Protein AF-A0A5E4R366-F1 (afdb_monomer_lite)

pLDDT: mean 72.58, std 25.16, range [30.19, 98.0]

Foldseek 3Di:
DDPPQAEAAAQLLLQCLVCLVFFDLVVNLVQCPVLDDLVSLVVLLVVQCVLVVHDRDQDDDPCRSSVSSVSSSVSSVVDDPSSHHHYDYPDCVSHDDDDPVGGPVVVVVVVVVVVVVVVVVVVVVVVVVVVVVVVVVVVVVVVVVVVVVVDPDDDDDDDDDDDPDDPDDPPDDDDDDDDDDDDDDDDPDDDDDDDDDDDDDDDDDDDDDDDDDDDDDDDDDDDDDDDDDDDD

Organism: NCBI:txid189913

Radius of gyration: 39.36 Å; chains: 1; bounding box: 59×86×133 Å

Secondary structure (DSSP, 8-state):
------EEE-HHHHHHHTTTTTS-HHHHHHHHHHHS-HHHHHHHHHHHHHHTTPPP----STTHHHHHHHHHHHHHHHS-GGGS-EEE-S-GGGSPP--GGGS-HHHHHHHHHHHHHHHHHHHHHHHHHHHHHHHHHHHHHHHHHHHHHS-S-------------------------------------------------------------------PPP----------

Sequence (232 aa):
MSTENNIIINEVLCYISNRIDVIDEQAITQICTTSFSEKEIENAKTLIYENLGTRITTRKGDSRSVKNVQDIIKMLKETDPDRLPIFVARDLHKIPPVTFDHLDVTKILKELTSLRTEVTQMKLNMIAKSEITEIQNDMVTIKMKLCNKQNPLCTTKQTDDLQVQHFDYDGSQRNVQSKVPSSHSINLQTTELNKCTKEPVVSRKRGLVDTKIKASTHTPYRDALNCYSTKY

Structure (mmCIF, N/CA/C/O backbone):
data_AF-A0A5E4R366-F1
#
_entry.id   AF-A0A5E4R366-F1
#
loop_
_atom_site.group_PDB
_atom_site.id
_atom_site.type_symbol
_atom_site.label_atom_id
_atom_site.label_alt_id
_atom_site.label_comp_id
_atom_site.label_asym_id
_atom_site.label_entity_id
_atom_site.label_seq_id
_atom_site.pdbx_PDB_ins_code
_atom_site.Cartn_x
_atom_site.Cartn_y
_atom_site.Cartn_z
_atom_site.occupancy
_atom_site.B_iso_or_equiv
_atom_site.auth_seq_id
_atom_site.auth_comp_id
_atom_site.auth_asym_id
_atom_site.auth_atom_id
_atom_site.pdbx_PDB_model_num
ATOM 1 N N . MET A 1 1 ? -0.182 -28.332 1.748 1.00 37.88 1 MET A N 1
ATOM 2 C CA . MET A 1 1 ? -1.053 -27.761 2.794 1.00 37.88 1 MET A CA 1
ATOM 3 C C . MET A 1 1 ? -1.612 -26.491 2.199 1.00 37.88 1 MET A C 1
ATOM 5 O O . MET A 1 1 ? -0.890 -25.510 2.130 1.00 37.88 1 MET A O 1
ATOM 9 N N . SER A 1 2 ? -2.795 -26.573 1.599 1.00 42.03 2 SER A N 1
ATOM 10 C CA . SER A 1 2 ? -3.428 -25.440 0.926 1.00 42.03 2 SER A CA 1
ATOM 11 C C . SER A 1 2 ? -3.755 -24.391 1.983 1.00 42.03 2 SER A C 1
ATOM 13 O O . SER A 1 2 ? -4.499 -24.688 2.915 1.00 42.03 2 SER A O 1
ATOM 15 N N . THR A 1 3 ? -3.148 -23.213 1.892 1.00 50.03 3 THR A N 1
ATOM 16 C CA . THR A 1 3 ? -3.511 -22.068 2.720 1.00 50.03 3 THR A CA 1
ATOM 17 C C . THR A 1 3 ? -4.929 -21.667 2.334 1.00 50.03 3 THR A C 1
ATOM 19 O O . THR A 1 3 ? -5.175 -21.126 1.257 1.00 50.03 3 THR A O 1
ATOM 22 N N . GLU A 1 4 ? -5.906 -22.001 3.174 1.00 58.31 4 GLU A N 1
ATOM 23 C CA . GLU A 1 4 ? -7.198 -21.330 3.107 1.00 58.31 4 GLU A CA 1
ATOM 24 C C . GLU A 1 4 ? -6.939 -19.870 3.478 1.00 58.31 4 GLU A C 1
ATOM 26 O O . GLU A 1 4 ? -6.807 -19.516 4.649 1.00 58.31 4 GLU A O 1
ATOM 31 N N . ASN A 1 5 ? -6.757 -19.033 2.457 1.00 64.69 5 ASN A N 1
ATOM 32 C CA . ASN A 1 5 ? -6.554 -17.607 2.638 1.00 64.69 5 ASN A CA 1
ATOM 33 C C . ASN A 1 5 ? -7.840 -17.030 3.232 1.00 64.69 5 ASN A C 1
ATOM 35 O O . ASN A 1 5 ? -8.830 -16.830 2.527 1.00 64.69 5 ASN A O 1
ATOM 39 N N . ASN A 1 6 ? -7.833 -16.809 4.545 1.00 87.38 6 ASN A N 1
ATOM 40 C CA . ASN A 1 6 ? -8.961 -16.235 5.259 1.00 87.38 6 ASN A CA 1
ATOM 41 C C . ASN A 1 6 ? -9.286 -14.857 4.655 1.00 87.38 6 ASN A C 1
ATOM 43 O O . ASN A 1 6 ? -8.397 -14.011 4.522 1.00 87.38 6 ASN A O 1
ATOM 47 N N . ILE A 1 7 ? -10.539 -14.641 4.252 1.00 93.19 7 ILE A N 1
ATOM 48 C CA . ILE A 1 7 ? -10.987 -13.363 3.689 1.00 93.19 7 ILE A CA 1
ATOM 49 C C . ILE A 1 7 ? -11.529 -12.508 4.828 1.00 93.19 7 ILE A C 1
ATOM 51 O O . ILE A 1 7 ? -12.491 -12.881 5.498 1.00 93.19 7 ILE A O 1
ATOM 55 N N . ILE A 1 8 ? -10.941 -11.330 5.018 1.00 95.12 8 ILE A N 1
ATOM 56 C CA . ILE A 1 8 ? -11.328 -10.388 6.066 1.00 95.12 8 ILE A CA 1
ATOM 57 C C . ILE A 1 8 ? -11.885 -9.124 5.425 1.00 95.12 8 ILE A C 1
ATOM 59 O O . ILE A 1 8 ? -11.203 -8.423 4.680 1.00 95.12 8 ILE A O 1
ATOM 63 N N . ILE A 1 9 ? -13.133 -8.803 5.760 1.00 96.56 9 ILE A N 1
ATOM 64 C CA . ILE A 1 9 ? -13.785 -7.574 5.310 1.00 96.56 9 ILE A CA 1
ATOM 65 C C . ILE A 1 9 ? -13.389 -6.433 6.249 1.00 96.56 9 ILE A C 1
ATOM 67 O O . ILE A 1 9 ? -13.867 -6.362 7.383 1.00 96.56 9 ILE A O 1
ATOM 71 N N . ASN A 1 10 ? -12.516 -5.544 5.783 1.00 97.44 10 ASN A N 1
ATOM 72 C CA . ASN A 1 10 ? -12.119 -4.342 6.506 1.00 97.44 10 ASN A CA 1
ATOM 73 C C . ASN A 1 10 ? -11.547 -3.293 5.542 1.00 97.44 10 ASN A C 1
ATOM 75 O O . ASN A 1 10 ? -10.519 -3.515 4.905 1.00 97.44 10 ASN A O 1
ATOM 79 N N . GLU A 1 11 ? -12.192 -2.132 5.462 1.00 97.25 11 GLU A N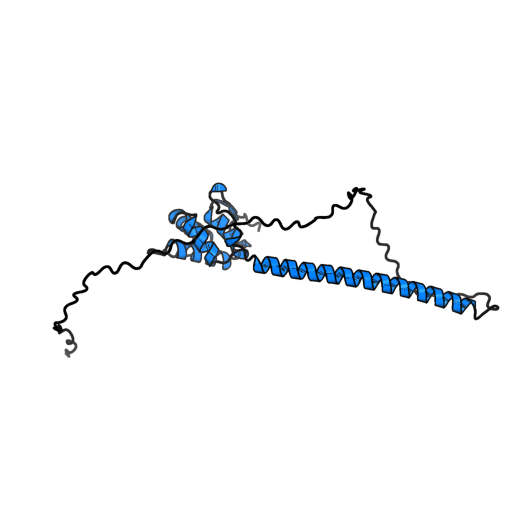 1
ATOM 80 C CA . GLU A 1 11 ? -11.833 -1.063 4.528 1.00 97.25 11 GLU A CA 1
ATOM 81 C C . GLU A 1 11 ? -10.446 -0.462 4.814 1.00 97.25 11 GLU A C 1
ATOM 83 O O . GLU A 1 11 ? -9.692 -0.195 3.880 1.00 97.25 11 GLU A O 1
ATOM 88 N N . VAL A 1 12 ? -10.075 -0.305 6.090 1.00 97.81 12 VAL A N 1
ATOM 89 C CA . VAL A 1 12 ? -8.775 0.256 6.497 1.00 97.81 12 VAL A CA 1
ATOM 90 C C . VAL A 1 12 ? -7.638 -0.696 6.122 1.00 97.81 12 VAL A C 1
ATOM 92 O O . VAL A 1 12 ? -6.674 -0.281 5.482 1.00 97.81 12 VAL A O 1
ATOM 95 N N . LEU A 1 13 ? -7.752 -1.981 6.477 1.00 97.44 13 LEU A N 1
ATOM 96 C CA . LEU A 1 13 ? -6.738 -2.992 6.155 1.00 97.44 13 LEU A CA 1
ATOM 97 C C . LEU A 1 13 ? -6.638 -3.221 4.645 1.00 97.44 13 LEU A C 1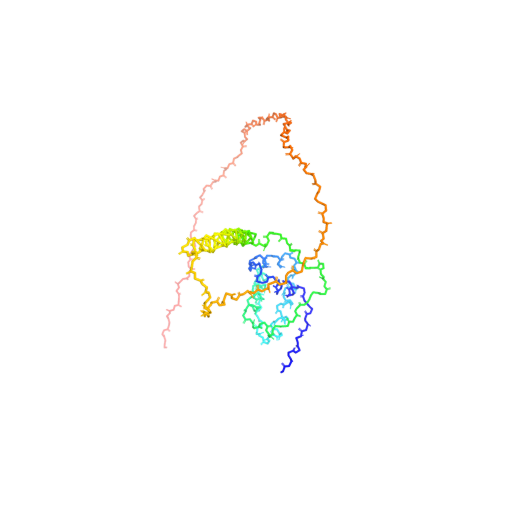
ATOM 99 O O . LEU A 1 13 ? -5.532 -3.321 4.117 1.00 97.44 13 LEU A O 1
ATOM 103 N N . CYS A 1 14 ? -7.775 -3.233 3.942 1.00 97.00 14 CYS A N 1
ATOM 104 C CA . CYS A 1 14 ? -7.824 -3.296 2.483 1.00 97.00 14 CYS A CA 1
ATOM 105 C C . CYS A 1 14 ? -7.087 -2.106 1.851 1.00 97.00 14 CYS A C 1
ATOM 107 O O . CYS A 1 14 ? -6.276 -2.288 0.947 1.00 97.00 14 CYS A O 1
ATOM 109 N N . TYR A 1 15 ? -7.316 -0.884 2.339 1.00 96.44 15 TYR A N 1
ATOM 110 C CA . TYR A 1 15 ? -6.623 0.289 1.815 1.00 96.44 15 TYR A CA 1
ATOM 111 C C . TYR A 1 15 ? -5.111 0.227 2.065 1.00 96.44 15 TYR A C 1
ATOM 113 O O . TYR A 1 15 ? -4.333 0.381 1.125 1.00 96.44 15 TYR A O 1
ATOM 121 N N . ILE A 1 16 ? -4.690 -0.019 3.313 1.00 96.75 16 ILE A N 1
ATOM 122 C CA . ILE A 1 16 ? -3.270 0.003 3.690 1.00 96.75 16 ILE A CA 1
ATOM 123 C C . ILE A 1 16 ? -2.501 -1.093 2.947 1.00 96.75 16 ILE A C 1
ATOM 125 O O . ILE A 1 16 ? -1.493 -0.786 2.317 1.00 96.75 16 ILE A O 1
ATOM 129 N N . SER A 1 17 ? -2.985 -2.340 2.960 1.00 95.50 17 SER A N 1
ATOM 130 C CA . SER A 1 17 ? -2.310 -3.464 2.286 1.00 95.50 17 SER A CA 1
ATOM 131 C C . SER A 1 17 ? -2.112 -3.224 0.786 1.00 95.50 17 SER A C 1
ATOM 133 O O . SER A 1 17 ? -1.050 -3.520 0.255 1.00 95.50 17 SER A O 1
ATOM 135 N N . ASN A 1 18 ? -3.075 -2.588 0.114 1.00 93.75 18 ASN A N 1
ATOM 136 C CA . ASN A 1 18 ? -2.985 -2.268 -1.314 1.00 93.75 18 ASN A CA 1
ATOM 137 C C . ASN A 1 18 ? -2.110 -1.045 -1.644 1.00 93.75 18 ASN A C 1
ATOM 139 O O . ASN A 1 18 ? -1.930 -0.719 -2.823 1.00 93.75 18 ASN A O 1
ATOM 143 N N . ARG A 1 19 ? -1.651 -0.289 -0.641 1.00 91.69 19 ARG A N 1
ATOM 144 C CA . ARG A 1 19 ? -0.898 0.965 -0.839 1.00 91.69 19 ARG A CA 1
ATOM 145 C C . ARG A 1 19 ? 0.484 0.964 -0.206 1.00 91.69 19 ARG A C 1
ATOM 147 O O . ARG A 1 19 ? 1.285 1.820 -0.569 1.00 91.69 19 ARG A O 1
ATOM 154 N N . ILE A 1 20 ? 0.773 0.010 0.675 1.00 93.88 20 ILE A N 1
ATOM 155 C CA . ILE A 1 20 ? 1.986 -0.032 1.499 1.00 93.88 20 ILE A CA 1
ATOM 156 C C . ILE A 1 20 ? 3.301 -0.043 0.705 1.00 93.88 20 ILE A C 1
ATOM 158 O O . ILE A 1 20 ? 4.297 0.488 1.192 1.00 93.88 20 ILE A O 1
ATOM 162 N N . ASP A 1 21 ? 3.283 -0.579 -0.520 1.00 90.50 21 ASP A N 1
ATOM 163 C CA . ASP A 1 21 ? 4.454 -0.659 -1.408 1.00 90.50 21 ASP A CA 1
ATOM 164 C C . ASP A 1 21 ? 4.535 0.485 -2.432 1.00 90.50 21 ASP A C 1
ATOM 166 O O . ASP A 1 21 ? 5.545 0.649 -3.118 1.00 90.50 21 ASP A O 1
ATOM 170 N N . VAL A 1 22 ? 3.463 1.271 -2.567 1.00 87.25 22 VAL A N 1
ATOM 171 C CA . VAL A 1 22 ? 3.315 2.292 -3.619 1.00 87.25 22 VAL A CA 1
ATOM 172 C C . VAL A 1 22 ? 3.455 3.708 -3.060 1.00 87.25 22 VAL A C 1
ATOM 174 O O . VAL A 1 22 ? 3.919 4.602 -3.766 1.00 87.25 22 VAL A O 1
ATOM 177 N N . ILE A 1 23 ? 3.049 3.912 -1.806 1.00 87.19 23 ILE A N 1
ATOM 178 C CA . ILE A 1 23 ? 2.953 5.216 -1.141 1.00 87.19 23 ILE A CA 1
ATOM 179 C C . ILE A 1 23 ? 3.801 5.196 0.138 1.00 87.19 23 ILE A C 1
ATOM 181 O O . ILE A 1 23 ? 3.952 4.154 0.778 1.00 87.19 23 ILE A O 1
ATOM 185 N N . ASP A 1 24 ? 4.358 6.342 0.532 1.00 91.00 24 ASP A N 1
ATOM 186 C CA . ASP A 1 24 ? 5.118 6.458 1.773 1.00 91.00 24 ASP A CA 1
ATOM 187 C C . ASP A 1 24 ? 4.236 6.290 3.027 1.00 91.00 24 ASP A C 1
ATOM 189 O O . ASP A 1 24 ? 3.042 6.602 3.050 1.00 91.00 24 ASP A O 1
ATOM 193 N N . GLU A 1 25 ? 4.837 5.798 4.115 1.00 93.44 25 GLU A N 1
ATOM 194 C CA . GLU A 1 25 ? 4.103 5.509 5.355 1.00 93.44 25 GLU A CA 1
ATOM 195 C C . GLU A 1 25 ? 3.444 6.754 5.960 1.00 93.44 25 GLU A C 1
ATOM 197 O O . GLU A 1 25 ? 2.393 6.650 6.601 1.00 93.44 25 GLU A O 1
ATOM 202 N N . GLN A 1 26 ? 4.046 7.931 5.766 1.00 92.69 26 GLN A N 1
ATOM 203 C CA . GLN A 1 26 ? 3.529 9.183 6.300 1.00 92.69 26 GLN A CA 1
ATOM 204 C C . GLN A 1 26 ? 2.253 9.595 5.559 1.00 92.69 26 GLN A C 1
ATOM 206 O O . GLN A 1 26 ? 1.261 9.921 6.214 1.00 92.69 26 GLN A O 1
ATOM 211 N N . ALA A 1 27 ? 2.234 9.499 4.230 1.00 92.12 27 ALA A N 1
ATOM 212 C CA . ALA A 1 27 ? 1.047 9.738 3.423 1.00 92.12 27 ALA A CA 1
ATOM 213 C C . ALA A 1 27 ? -0.057 8.712 3.715 1.00 92.12 27 ALA A C 1
ATOM 215 O O . ALA A 1 27 ? -1.199 9.112 3.942 1.00 92.12 27 ALA A O 1
ATOM 216 N N . ILE A 1 28 ? 0.258 7.412 3.819 1.00 94.62 28 ILE A N 1
ATOM 217 C CA . ILE A 1 28 ? -0.736 6.392 4.217 1.00 94.62 28 ILE A CA 1
ATOM 218 C C . ILE A 1 28 ? -1.346 6.745 5.576 1.00 94.62 28 ILE A C 1
ATOM 220 O O . ILE A 1 28 ? -2.569 6.715 5.734 1.00 94.62 28 ILE A O 1
ATOM 224 N N . THR A 1 29 ? -0.504 7.113 6.545 1.00 95.81 29 THR A N 1
ATOM 225 C CA . THR A 1 29 ? -0.946 7.506 7.887 1.00 95.81 29 THR A CA 1
ATOM 226 C C . THR A 1 29 ? -1.876 8.709 7.830 1.00 95.81 29 THR A C 1
ATOM 228 O O . THR A 1 29 ? -2.973 8.657 8.386 1.00 95.81 29 THR A O 1
ATOM 231 N N . GLN A 1 30 ? -1.480 9.765 7.119 1.00 93.69 30 GLN A N 1
ATOM 232 C CA . GLN A 1 30 ? -2.278 10.975 6.970 1.00 93.69 30 GLN A CA 1
ATOM 233 C C . GLN A 1 30 ? -3.647 10.664 6.355 1.00 93.69 30 GLN A C 1
ATOM 235 O O . GLN A 1 30 ? -4.665 10.991 6.964 1.00 93.69 30 GLN A O 1
ATOM 240 N N . ILE A 1 31 ? -3.674 9.967 5.216 1.00 93.75 31 ILE A N 1
ATOM 241 C CA . ILE A 1 31 ? -4.909 9.616 4.504 1.00 93.75 31 ILE A CA 1
ATOM 242 C C . ILE A 1 31 ? -5.834 8.781 5.390 1.00 93.75 31 ILE A C 1
ATOM 244 O O . ILE A 1 31 ? -7.033 9.050 5.459 1.00 93.75 31 ILE A O 1
ATOM 248 N N . CYS A 1 32 ? -5.294 7.788 6.103 1.00 95.69 32 CYS A N 1
ATOM 249 C CA . CYS A 1 32 ? -6.111 6.954 6.977 1.00 95.69 32 CYS A CA 1
ATOM 250 C C . CYS A 1 32 ? -6.726 7.772 8.116 1.00 95.69 32 CYS A C 1
ATOM 252 O O . CYS A 1 32 ? -7.906 7.614 8.413 1.00 95.69 32 CYS A O 1
ATOM 254 N N . THR A 1 33 ? -5.949 8.667 8.734 1.00 95.19 33 THR A N 1
ATOM 255 C CA . THR A 1 33 ? -6.433 9.487 9.855 1.00 95.19 33 THR A CA 1
ATOM 256 C C . THR A 1 33 ? -7.454 10.549 9.462 1.00 95.19 33 THR A C 1
ATOM 258 O O . THR A 1 33 ? -8.232 10.965 10.317 1.00 95.19 33 THR A O 1
ATOM 261 N N . THR A 1 34 ? -7.472 10.990 8.201 1.00 94.06 34 THR A N 1
ATOM 262 C CA . THR A 1 34 ? -8.468 11.948 7.700 1.00 94.06 34 THR A CA 1
ATOM 263 C C . THR A 1 34 ? -9.703 11.274 7.109 1.00 94.06 34 THR A C 1
ATOM 265 O O . THR A 1 34 ? -10.770 11.881 7.109 1.00 94.06 34 THR A O 1
ATOM 268 N N . SER A 1 35 ? -9.575 10.039 6.613 1.00 94.38 35 SER A N 1
ATOM 269 C CA . SER A 1 35 ? -10.646 9.355 5.872 1.00 94.38 35 SER A CA 1
ATOM 270 C C . SER A 1 35 ? -11.431 8.344 6.703 1.00 94.38 35 SER A C 1
ATOM 272 O O . SER A 1 35 ? -12.587 8.069 6.393 1.00 94.38 35 SER A O 1
ATOM 274 N N . PHE A 1 36 ? -10.824 7.793 7.756 1.00 96.44 36 PHE A N 1
ATOM 275 C CA . PHE A 1 36 ? -11.455 6.802 8.622 1.00 96.44 36 PHE A CA 1
ATOM 276 C C . PHE A 1 36 ? -11.601 7.326 10.043 1.00 96.44 36 PHE A C 1
ATOM 278 O O . PHE A 1 36 ? -10.770 8.080 10.552 1.00 96.44 36 PHE A O 1
ATOM 285 N N . SER A 1 37 ? -12.659 6.885 10.718 1.00 96.38 37 SER A N 1
ATOM 286 C CA . SER A 1 37 ? -12.843 7.195 12.130 1.00 96.38 37 SER A CA 1
ATOM 287 C C . SER A 1 37 ? -11.807 6.473 12.998 1.00 96.38 37 SER A C 1
ATOM 289 O O . SER A 1 37 ? -11.339 5.378 12.677 1.00 96.38 37 SER A O 1
ATOM 291 N N . GLU A 1 38 ? -11.494 7.041 14.165 1.00 95.81 38 GLU A N 1
ATOM 292 C CA . GLU A 1 38 ? -10.591 6.402 15.133 1.00 95.81 38 GLU A CA 1
ATOM 293 C C . GLU A 1 38 ? -11.048 4.978 15.502 1.00 95.81 38 GLU A C 1
ATOM 295 O O . GLU A 1 38 ? -10.219 4.082 15.651 1.00 95.81 38 GLU A O 1
ATOM 300 N N . LYS A 1 39 ? -12.366 4.751 15.587 1.00 96.06 39 LYS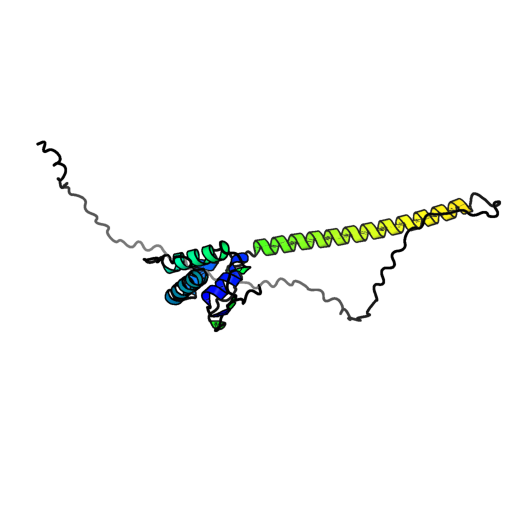 A N 1
ATOM 301 C CA . LYS A 1 39 ? -12.953 3.434 15.877 1.00 96.06 39 LYS A CA 1
ATOM 302 C C . LYS A 1 39 ? -12.691 2.421 14.766 1.00 96.06 39 LYS A C 1
ATOM 304 O O . LYS A 1 39 ? -12.399 1.268 15.065 1.00 96.06 39 LYS A O 1
ATOM 309 N N . GLU A 1 40 ? -12.793 2.829 13.501 1.00 97.25 40 GLU A N 1
ATOM 310 C CA . GLU A 1 40 ? -12.492 1.958 12.356 1.00 97.25 40 GLU A CA 1
ATOM 311 C C . GLU A 1 40 ? -11.008 1.569 12.346 1.00 97.25 40 GLU A C 1
ATOM 313 O O . GLU A 1 40 ? -10.685 0.396 12.165 1.00 97.25 40 GLU A O 1
ATOM 318 N N . ILE A 1 41 ? -10.116 2.524 12.632 1.00 97.62 41 ILE A N 1
ATOM 319 C CA . ILE A 1 41 ? -8.668 2.290 12.736 1.00 97.62 41 ILE A CA 1
ATOM 320 C C . ILE A 1 41 ? -8.338 1.362 13.914 1.00 97.62 41 ILE A C 1
ATOM 322 O O . ILE A 1 41 ? -7.530 0.443 13.783 1.00 97.62 41 ILE A O 1
ATOM 326 N N . GLU A 1 42 ? -8.951 1.584 15.076 1.00 96.25 42 GLU A N 1
ATOM 327 C CA . GLU A 1 42 ? -8.766 0.725 16.247 1.00 96.25 42 GLU A CA 1
ATOM 328 C C . GLU A 1 42 ? -9.267 -0.699 15.983 1.00 96.25 42 GLU A C 1
ATOM 330 O O . GLU A 1 42 ? -8.554 -1.656 16.277 1.00 96.25 42 GLU A O 1
ATOM 335 N N . ASN A 1 43 ? -10.441 -0.841 15.365 1.00 96.75 43 ASN A N 1
ATOM 336 C CA . ASN A 1 43 ? -10.987 -2.139 14.979 1.00 96.75 43 ASN A CA 1
ATOM 337 C C . ASN A 1 43 ? -10.066 -2.871 13.992 1.00 96.75 43 ASN A C 1
ATOM 339 O O . ASN A 1 43 ? -9.765 -4.043 14.186 1.00 96.75 43 ASN A O 1
ATOM 343 N N . ALA A 1 44 ? -9.562 -2.171 12.971 1.00 97.38 44 ALA A N 1
ATOM 344 C CA . ALA A 1 44 ? -8.605 -2.718 12.012 1.00 97.38 44 ALA A CA 1
ATOM 345 C C . ALA A 1 44 ? -7.333 -3.242 12.693 1.00 97.38 44 ALA A C 1
ATOM 347 O O . ALA A 1 44 ? -6.869 -4.343 12.395 1.00 97.38 44 ALA A O 1
ATOM 348 N N . LYS A 1 45 ? -6.800 -2.481 13.655 1.00 96.38 45 LYS A N 1
ATOM 349 C CA . LYS A 1 45 ? -5.644 -2.899 14.449 1.00 96.38 45 LYS A CA 1
ATOM 350 C C . LYS A 1 45 ? -5.948 -4.145 15.276 1.00 96.38 45 LYS A C 1
ATOM 352 O O . LYS A 1 45 ? -5.159 -5.079 15.270 1.00 96.38 45 LYS A O 1
ATOM 357 N N . THR A 1 46 ? -7.070 -4.179 15.982 1.00 95.50 46 THR A N 1
ATOM 358 C CA . THR A 1 46 ? -7.457 -5.360 16.762 1.00 95.50 46 THR A CA 1
ATOM 359 C C . THR A 1 46 ? -7.563 -6.594 15.862 1.00 95.50 46 THR A C 1
ATOM 361 O O . THR A 1 46 ? -6.923 -7.603 16.144 1.00 95.50 46 THR A O 1
ATOM 364 N N . LEU A 1 47 ? -8.236 -6.465 14.714 1.00 95.19 47 LEU A N 1
ATOM 365 C CA . LEU A 1 47 ? -8.430 -7.544 13.743 1.00 95.19 47 LEU A CA 1
ATOM 366 C C . LEU A 1 47 ? -7.118 -8.161 13.248 1.00 95.19 47 LEU A C 1
ATOM 368 O O . LEU A 1 47 ? -6.976 -9.383 13.260 1.00 95.19 47 LEU A O 1
ATOM 372 N N . ILE A 1 48 ? -6.156 -7.346 12.803 1.00 93.69 48 ILE A N 1
ATOM 373 C CA . ILE A 1 48 ? -4.901 -7.883 12.258 1.00 93.69 48 ILE A CA 1
ATOM 374 C C . ILE A 1 48 ? -4.055 -8.559 13.343 1.00 93.69 48 ILE A C 1
ATOM 376 O O . ILE A 1 48 ? -3.493 -9.626 13.112 1.00 93.69 48 ILE A O 1
ATOM 380 N N . TYR A 1 49 ? -4.006 -7.991 14.549 1.00 93.50 49 TYR A N 1
ATOM 381 C CA . TYR A 1 49 ? -3.246 -8.573 15.654 1.00 93.50 49 TYR A CA 1
ATOM 382 C C . TYR A 1 49 ? -3.874 -9.872 16.173 1.00 93.50 49 TYR A C 1
ATOM 384 O O . TYR A 1 49 ? -3.139 -10.809 16.474 1.00 93.50 49 TYR A O 1
ATOM 392 N N . GLU A 1 50 ? -5.206 -9.952 16.243 1.00 91.88 50 GLU A N 1
ATOM 393 C CA . GLU A 1 50 ? -5.922 -11.180 16.609 1.00 91.88 50 GLU A CA 1
ATOM 394 C C . GLU A 1 50 ? -5.681 -12.295 15.590 1.00 91.88 50 GLU A C 1
ATOM 396 O O . GLU A 1 50 ? -5.358 -13.416 15.979 1.00 91.88 50 GLU A O 1
ATOM 401 N N . ASN A 1 51 ? -5.750 -11.982 14.291 1.00 88.56 51 ASN A N 1
ATOM 402 C CA . ASN A 1 51 ? -5.501 -12.968 13.234 1.00 88.56 51 ASN A CA 1
ATOM 403 C C . ASN A 1 51 ? -4.051 -13.462 13.216 1.00 88.56 51 ASN A C 1
ATOM 405 O O . ASN A 1 51 ? -3.802 -14.626 12.917 1.00 88.56 51 ASN A O 1
ATOM 409 N N . LEU A 1 52 ? -3.097 -12.602 13.573 1.00 88.12 52 LEU A N 1
ATOM 410 C CA . LEU A 1 52 ? -1.680 -12.957 13.654 1.00 88.12 52 LEU A CA 1
ATOM 411 C C . LEU A 1 52 ? -1.259 -13.466 15.043 1.00 88.12 52 LEU A C 1
ATOM 413 O O . LEU A 1 52 ? -0.069 -13.678 15.280 1.00 88.12 52 LEU A O 1
ATOM 417 N N . GLY A 1 53 ? -2.196 -13.627 15.986 1.00 84.12 53 GLY A N 1
ATOM 418 C CA . GLY A 1 53 ? -1.920 -14.112 17.343 1.00 84.12 53 GLY A CA 1
ATOM 419 C C . GLY A 1 53 ? -0.931 -13.245 18.134 1.00 84.12 53 GLY A C 1
ATOM 420 O O . GLY A 1 53 ? -0.247 -13.737 19.031 1.00 84.12 53 GLY A O 1
ATOM 421 N N . THR A 1 54 ? -0.811 -11.960 17.791 1.00 85.06 54 THR A N 1
ATOM 422 C CA . THR A 1 54 ? 0.181 -11.045 18.368 1.00 85.06 54 THR A CA 1
ATOM 423 C C . THR A 1 54 ? -0.455 -10.154 19.433 1.00 85.06 54 THR A C 1
ATOM 425 O O . THR A 1 54 ? -1.607 -9.736 19.332 1.00 85.06 54 THR A O 1
ATOM 428 N N . ARG A 1 55 ? 0.307 -9.809 20.478 1.00 84.81 55 ARG A N 1
ATOM 429 C CA . ARG A 1 55 ? -0.177 -8.937 21.556 1.00 84.81 55 ARG A CA 1
ATOM 430 C C . ARG A 1 55 ? -0.495 -7.526 21.046 1.00 84.81 55 ARG A C 1
ATOM 432 O O . ARG A 1 55 ? 0.388 -6.814 20.570 1.00 84.81 55 ARG A O 1
ATOM 439 N N . ILE A 1 56 ? -1.733 -7.083 21.258 1.00 87.06 56 ILE A N 1
ATOM 440 C CA . ILE A 1 56 ? -2.187 -5.729 20.918 1.00 87.06 56 ILE A CA 1
ATOM 441 C C . ILE A 1 56 ? -1.591 -4.704 21.889 1.00 87.06 56 ILE A C 1
ATOM 443 O O . ILE A 1 56 ? -1.703 -4.828 23.111 1.00 87.06 56 ILE A O 1
ATOM 447 N N . THR A 1 57 ? -1.004 -3.638 21.343 1.00 83.62 57 THR A N 1
ATOM 448 C CA . THR A 1 57 ? -0.590 -2.463 22.124 1.00 83.62 57 THR A CA 1
ATOM 449 C C . THR A 1 57 ? -1.691 -1.406 22.112 1.00 83.62 57 THR A C 1
ATOM 451 O O . THR A 1 57 ? -1.964 -0.802 21.076 1.00 83.62 57 THR A O 1
ATOM 454 N N . THR A 1 58 ? -2.300 -1.115 23.260 1.00 83.75 58 THR A N 1
ATOM 455 C CA . THR A 1 58 ? -3.290 -0.033 23.375 1.00 83.75 58 THR A CA 1
ATOM 456 C C . THR A 1 58 ? -2.597 1.329 23.442 1.00 83.75 58 THR A C 1
ATOM 458 O O . THR A 1 58 ? -1.800 1.579 24.349 1.00 83.75 58 THR A O 1
ATOM 461 N N . ARG A 1 59 ? -2.902 2.231 22.506 1.00 84.12 59 ARG A N 1
ATOM 462 C CA . ARG A 1 59 ? -2.411 3.622 22.513 1.00 84.12 59 ARG A CA 1
ATOM 463 C C . ARG A 1 59 ? -3.420 4.536 23.227 1.00 84.12 59 ARG A C 1
ATOM 465 O O . ARG A 1 59 ? -4.599 4.202 23.274 1.00 84.12 59 ARG A O 1
ATOM 472 N N . LYS A 1 60 ? -2.972 5.661 23.798 1.00 83.69 60 LYS A N 1
ATOM 473 C CA . LYS A 1 60 ? -3.806 6.690 24.460 1.00 83.69 60 LYS A CA 1
ATOM 474 C C . LYS A 1 60 ? -3.350 8.098 24.039 1.00 83.69 60 LYS A C 1
ATOM 476 O O . LYS A 1 60 ? -2.183 8.263 23.678 1.00 83.69 60 LYS A O 1
ATOM 481 N N . GLY A 1 61 ? -4.248 9.082 24.131 1.00 87.50 61 GLY A N 1
ATOM 482 C CA . GLY A 1 61 ? -3.992 10.504 23.843 1.00 87.50 61 GLY A CA 1
ATOM 483 C C . GLY A 1 61 ? -4.254 10.921 22.390 1.00 87.50 61 GLY A C 1
ATOM 484 O O . GLY A 1 61 ? -4.601 10.089 21.559 1.00 87.50 61 GLY A O 1
ATOM 485 N N . ASP A 1 62 ? -4.034 12.200 22.076 1.00 81.44 62 ASP A N 1
ATOM 486 C CA . ASP A 1 62 ? -4.459 12.842 20.812 1.00 81.44 62 ASP A CA 1
ATOM 487 C C . ASP A 1 62 ? -3.808 12.263 19.540 1.00 81.44 62 ASP A C 1
ATOM 489 O O . ASP A 1 62 ? -4.316 12.414 18.436 1.00 81.44 62 ASP A O 1
ATOM 493 N N . SER A 1 63 ? -2.689 11.545 19.685 1.00 89.56 63 SER A N 1
ATOM 494 C CA . SER A 1 63 ? -1.965 10.881 18.584 1.00 89.56 63 SER A CA 1
ATOM 495 C C . SER A 1 63 ? -2.321 9.397 18.419 1.00 89.56 63 SER A C 1
ATOM 497 O O . SER A 1 63 ? -1.579 8.640 17.789 1.00 89.56 63 SER A O 1
ATOM 499 N N . ARG A 1 64 ? -3.427 8.944 19.018 1.00 93.38 64 ARG A N 1
ATOM 500 C CA . ARG A 1 64 ? -3.818 7.529 19.056 1.00 93.38 64 ARG A CA 1
ATOM 501 C C . ARG A 1 64 ? -4.069 6.938 17.671 1.00 93.38 64 ARG A C 1
ATOM 503 O O . ARG A 1 64 ? -3.485 5.899 17.371 1.00 93.38 64 ARG A O 1
ATOM 510 N N . SER A 1 65 ? -4.849 7.608 16.824 1.00 95.19 65 SER A N 1
ATOM 511 C CA . SER A 1 65 ? -5.133 7.155 15.453 1.00 95.19 65 SER A CA 1
ATOM 512 C C . SER A 1 65 ? -3.859 7.033 14.619 1.00 95.19 65 SER A C 1
ATOM 514 O O . SER A 1 65 ? -3.615 5.985 14.030 1.00 95.19 65 SER A O 1
ATOM 516 N N . VAL A 1 66 ? -2.997 8.056 14.661 1.00 96.19 66 VAL A N 1
ATOM 517 C CA . VAL A 1 66 ? -1.697 8.083 13.963 1.00 96.19 66 VAL A CA 1
ATOM 518 C C . VAL A 1 66 ? -0.845 6.876 14.363 1.00 96.19 66 VAL A C 1
ATOM 520 O O . VAL A 1 66 ? -0.402 6.112 13.510 1.00 96.19 66 VAL A O 1
ATOM 523 N N . LYS A 1 67 ? -0.669 6.652 15.671 1.00 96.50 67 LYS A N 1
ATOM 524 C CA . LYS A 1 67 ? 0.130 5.531 16.187 1.00 96.50 67 LYS A CA 1
ATOM 525 C C . LYS A 1 67 ? -0.488 4.174 15.863 1.00 96.50 67 LYS A C 1
ATOM 527 O O . LYS A 1 67 ? 0.241 3.225 15.612 1.00 96.50 67 LYS A O 1
ATOM 532 N N . ASN A 1 68 ? -1.817 4.062 15.875 1.00 97.00 68 ASN A N 1
ATOM 533 C CA . ASN A 1 68 ? -2.490 2.820 15.505 1.00 97.00 68 ASN A CA 1
ATOM 534 C C . ASN A 1 68 ? -2.270 2.478 14.027 1.00 97.00 68 ASN A C 1
ATOM 536 O O . ASN A 1 68 ? -1.996 1.319 13.736 1.00 97.00 68 ASN A O 1
ATOM 540 N N . VAL A 1 69 ? -2.326 3.458 13.118 1.00 97.50 69 VAL A N 1
ATOM 541 C CA . VAL A 1 69 ? -2.018 3.229 11.696 1.00 97.50 69 VAL A CA 1
ATOM 542 C C . VAL A 1 69 ? -0.554 2.826 11.511 1.00 97.50 69 VAL A C 1
ATOM 544 O O . VAL A 1 69 ? -0.284 1.852 10.819 1.00 97.50 69 VAL A O 1
ATOM 547 N N . GLN A 1 70 ? 0.382 3.497 12.186 1.00 96.88 70 GLN A N 1
ATOM 548 C CA . GLN A 1 70 ? 1.803 3.124 12.154 1.00 96.88 70 GLN A CA 1
ATOM 549 C C . GLN A 1 70 ? 2.046 1.697 12.663 1.00 96.88 70 GLN A C 1
ATOM 551 O O . GLN A 1 70 ? 2.804 0.946 12.056 1.00 96.88 70 GLN A O 1
ATOM 556 N N . ASP A 1 71 ? 1.373 1.301 13.748 1.00 96.44 71 ASP A N 1
ATOM 557 C CA . ASP A 1 71 ? 1.449 -0.065 14.271 1.00 96.44 71 ASP A CA 1
ATOM 558 C C . ASP A 1 71 ? 0.901 -1.083 13.239 1.00 96.44 71 ASP A C 1
ATOM 560 O O . ASP A 1 71 ? 1.506 -2.135 13.050 1.00 96.44 71 ASP A O 1
ATOM 564 N N . ILE A 1 72 ? -0.193 -0.768 12.524 1.00 97.50 72 ILE A N 1
ATOM 565 C CA . ILE A 1 72 ? -0.732 -1.615 11.438 1.00 97.50 72 ILE A CA 1
ATOM 566 C C . ILE A 1 72 ? 0.265 -1.736 10.277 1.00 97.50 72 ILE A C 1
ATOM 568 O O . ILE A 1 72 ? 0.538 -2.846 9.826 1.00 97.50 72 ILE A O 1
ATOM 572 N N . ILE A 1 73 ? 0.817 -0.615 9.798 1.00 97.44 73 ILE A N 1
ATOM 573 C CA . ILE A 1 73 ? 1.805 -0.588 8.705 1.00 97.44 73 ILE A CA 1
ATOM 574 C C . ILE A 1 73 ? 3.008 -1.457 9.069 1.00 97.44 73 ILE A C 1
ATOM 576 O O . ILE A 1 73 ? 3.417 -2.311 8.286 1.00 97.44 73 ILE A O 1
ATOM 580 N N . LYS A 1 74 ? 3.539 -1.279 10.283 1.00 95.94 74 LYS A N 1
ATOM 581 C CA . LYS A 1 74 ? 4.656 -2.072 10.791 1.00 95.94 74 LYS A CA 1
ATOM 582 C C . LYS A 1 74 ? 4.330 -3.567 10.773 1.00 95.94 74 LYS A C 1
ATOM 584 O O . LYS A 1 74 ? 5.111 -4.345 10.237 1.00 95.94 74 LYS A O 1
ATOM 589 N N . MET A 1 75 ? 3.166 -3.957 11.295 1.00 95.25 75 MET A N 1
ATOM 590 C CA . MET A 1 75 ? 2.735 -5.359 11.292 1.00 95.25 75 MET A CA 1
ATOM 591 C C . MET A 1 75 ? 2.648 -5.941 9.882 1.00 95.25 75 MET A C 1
ATOM 593 O O . MET A 1 75 ? 3.110 -7.056 9.661 1.00 95.25 75 MET A O 1
ATOM 597 N N . LEU A 1 76 ? 2.084 -5.199 8.928 1.00 95.44 76 LEU A N 1
ATOM 598 C CA . LEU A 1 76 ? 1.961 -5.653 7.542 1.00 95.44 76 LEU A CA 1
ATOM 599 C C . LEU A 1 76 ? 3.325 -5.828 6.859 1.00 95.44 76 LEU A C 1
ATOM 601 O O . LEU A 1 76 ? 3.473 -6.749 6.068 1.00 95.44 76 LEU A O 1
ATOM 605 N N . LYS A 1 77 ? 4.322 -4.995 7.184 1.00 94.81 77 LYS A N 1
ATOM 606 C CA . LYS A 1 77 ? 5.685 -5.115 6.633 1.00 94.81 77 LYS A CA 1
ATOM 607 C C . LYS A 1 77 ? 6.516 -6.221 7.275 1.00 94.81 77 LYS A C 1
ATOM 609 O O . LYS A 1 77 ? 7.372 -6.799 6.618 1.00 94.81 77 LYS A O 1
ATOM 614 N N . GLU A 1 78 ? 6.314 -6.474 8.565 1.00 94.12 78 GLU A N 1
ATOM 615 C CA . GLU A 1 78 ? 7.075 -7.483 9.315 1.00 94.12 78 GLU A CA 1
ATOM 616 C C . GLU A 1 78 ? 6.509 -8.902 9.152 1.00 94.12 78 GLU A C 1
ATOM 618 O O . GLU A 1 78 ? 7.182 -9.876 9.495 1.00 94.12 78 GLU A O 1
ATOM 623 N N . THR A 1 79 ? 5.284 -9.033 8.638 1.00 92.75 79 THR A N 1
ATOM 624 C CA . THR A 1 79 ? 4.612 -10.324 8.459 1.00 92.75 79 THR A CA 1
ATOM 625 C C . THR A 1 79 ? 4.828 -10.868 7.051 1.00 92.75 79 THR A C 1
ATOM 627 O O . THR A 1 79 ? 4.701 -10.149 6.066 1.00 92.75 79 THR A O 1
ATOM 630 N N . ASP A 1 80 ? 5.108 -12.167 6.970 1.00 90.88 80 ASP A N 1
ATOM 631 C CA . ASP A 1 80 ? 5.188 -12.918 5.716 1.00 90.88 80 ASP A CA 1
ATOM 632 C C . ASP A 1 80 ? 3.864 -12.822 4.920 1.00 90.88 80 ASP A C 1
ATOM 634 O O . ASP A 1 80 ? 2.813 -13.148 5.487 1.00 90.88 80 ASP A O 1
ATOM 638 N N . PRO A 1 81 ? 3.882 -12.401 3.636 1.00 89.44 81 PRO A N 1
ATOM 639 C CA . PRO A 1 81 ? 2.687 -12.294 2.800 1.00 89.44 81 PRO A CA 1
ATOM 640 C C . PRO A 1 81 ? 1.833 -13.564 2.753 1.00 89.44 81 PRO A C 1
ATOM 642 O O . PRO A 1 81 ? 0.608 -13.463 2.738 1.00 89.44 81 PRO A O 1
ATOM 645 N N . ASP A 1 82 ? 2.449 -14.749 2.820 1.00 89.00 82 ASP A N 1
ATOM 646 C CA . ASP A 1 82 ? 1.736 -16.037 2.789 1.00 89.00 82 ASP A CA 1
ATOM 647 C C . ASP A 1 82 ? 0.926 -16.311 4.070 1.00 89.00 82 ASP A C 1
ATOM 649 O O . ASP A 1 82 ? 0.054 -17.182 4.102 1.00 89.00 82 ASP A O 1
ATOM 653 N N . ARG A 1 83 ? 1.210 -15.573 5.151 1.00 88.38 83 ARG A N 1
ATOM 654 C CA . ARG A 1 83 ? 0.487 -15.649 6.430 1.00 88.38 83 ARG A CA 1
ATOM 655 C C . ARG A 1 83 ? -0.562 -14.555 6.585 1.00 88.38 83 ARG A C 1
ATOM 657 O O . ARG A 1 83 ? -1.331 -14.595 7.548 1.00 88.38 83 ARG A O 1
ATOM 664 N N . LEU A 1 84 ? -0.575 -13.567 5.694 1.00 90.94 84 LEU A N 1
ATOM 665 C CA . LEU A 1 84 ? -1.521 -12.466 5.763 1.00 90.94 84 LEU A CA 1
ATOM 666 C C . LEU A 1 84 ? -2.880 -12.888 5.179 1.00 90.94 84 LEU A C 1
ATOM 668 O O . LEU A 1 84 ? -2.944 -13.425 4.073 1.00 90.94 84 LEU A O 1
ATOM 672 N N . PRO A 1 85 ? -3.991 -12.624 5.889 1.00 92.88 85 PRO A N 1
ATOM 673 C CA . PRO A 1 85 ? -5.328 -12.752 5.323 1.00 92.88 85 PRO A CA 1
ATOM 674 C C . PRO A 1 85 ? -5.519 -11.846 4.102 1.00 92.88 85 PRO A C 1
ATOM 676 O O . PRO A 1 85 ? -4.891 -10.791 3.984 1.00 92.88 85 PRO A O 1
ATOM 679 N N . ILE A 1 86 ? -6.462 -12.201 3.230 1.00 93.81 86 ILE A N 1
ATOM 680 C CA . ILE A 1 86 ? -6.858 -11.325 2.125 1.00 93.81 86 ILE A CA 1
ATOM 681 C C . ILE A 1 86 ? -7.837 -10.286 2.672 1.00 93.81 86 ILE A C 1
ATOM 683 O O . ILE A 1 86 ? -8.962 -10.615 3.057 1.00 93.81 86 ILE A O 1
ATOM 687 N N . PHE A 1 87 ? -7.420 -9.021 2.690 1.00 95.62 87 PHE A N 1
ATOM 688 C CA . PHE A 1 87 ? -8.262 -7.913 3.132 1.00 95.62 87 PHE A CA 1
ATOM 689 C C . PHE A 1 87 ? -9.079 -7.349 1.973 1.00 95.62 87 PHE A C 1
ATOM 691 O O . PHE A 1 87 ? -8.531 -6.940 0.952 1.00 95.62 87 PHE A O 1
ATOM 698 N N . VAL A 1 88 ? -10.396 -7.284 2.147 1.00 96.19 88 VAL A N 1
ATOM 699 C CA . VAL A 1 88 ? -11.320 -6.747 1.142 1.00 96.19 88 VAL A CA 1
ATOM 700 C C . VAL A 1 88 ? -12.178 -5.635 1.729 1.00 96.19 88 VAL A C 1
ATOM 702 O O . VAL A 1 88 ? -12.497 -5.623 2.916 1.00 96.19 88 VAL A O 1
ATOM 705 N N . ALA A 1 89 ? -12.572 -4.688 0.885 1.00 96.56 89 ALA A N 1
ATOM 706 C CA . ALA A 1 89 ? -13.526 -3.651 1.246 1.00 96.56 89 ALA A CA 1
ATOM 707 C C . ALA A 1 89 ? -14.923 -4.105 0.829 1.00 96.56 89 ALA A C 1
ATOM 709 O O . ALA A 1 89 ? -15.137 -4.437 -0.337 1.00 96.56 89 ALA A O 1
ATOM 710 N N . ARG A 1 90 ? -15.882 -4.103 1.759 1.00 96.25 90 ARG A N 1
ATOM 711 C CA . ARG A 1 90 ? -17.292 -4.276 1.379 1.00 96.25 90 ARG A CA 1
ATOM 712 C C . ARG A 1 90 ? -17.800 -3.013 0.707 1.00 96.25 90 ARG A C 1
ATOM 714 O O . ARG A 1 90 ? -18.606 -3.092 -0.214 1.00 96.25 90 ARG A O 1
ATOM 721 N N . ASP A 1 91 ? -17.330 -1.868 1.191 1.00 94.00 91 ASP A N 1
ATOM 722 C CA . ASP A 1 91 ? -17.849 -0.581 0.788 1.00 94.00 91 ASP A CA 1
ATOM 723 C C . ASP A 1 91 ? -16.804 0.299 0.097 1.00 94.00 91 ASP A C 1
ATOM 725 O O . ASP A 1 91 ? -16.048 1.037 0.730 1.00 94.00 91 ASP A O 1
ATOM 729 N N . LEU A 1 92 ? -16.746 0.207 -1.233 1.00 92.62 92 LEU A N 1
ATOM 730 C CA . LEU A 1 92 ? -15.703 0.863 -2.025 1.00 92.62 92 LEU A CA 1
ATOM 731 C C . LEU A 1 92 ? -15.761 2.393 -1.964 1.00 92.62 92 LEU A C 1
ATOM 733 O O . LEU A 1 92 ? -14.729 3.032 -2.140 1.00 92.62 92 LEU A O 1
ATOM 737 N N . HIS A 1 93 ? -16.920 2.994 -1.677 1.00 91.00 93 HIS A N 1
ATOM 738 C CA . HIS A 1 93 ? -17.020 4.454 -1.574 1.00 91.00 93 HIS A CA 1
ATOM 739 C C . HIS A 1 93 ? -16.321 5.018 -0.330 1.00 91.00 93 HIS A C 1
ATOM 741 O O . HIS A 1 93 ? -16.021 6.208 -0.287 1.00 91.00 93 HIS A O 1
ATOM 747 N N . LYS A 1 94 ? -16.061 4.177 0.680 1.00 90.69 94 LYS A N 1
ATOM 748 C CA . LYS A 1 94 ? -15.289 4.552 1.870 1.00 90.69 94 LYS A CA 1
ATOM 749 C C . LYS A 1 94 ? -13.784 4.519 1.639 1.00 90.69 94 LYS A C 1
ATOM 751 O O . LYS A 1 94 ? -13.031 5.002 2.480 1.00 90.69 94 LYS A O 1
ATOM 756 N N . ILE A 1 95 ? -13.337 3.909 0.545 1.00 92.44 95 ILE A N 1
ATOM 757 C CA . ILE A 1 95 ? -11.917 3.810 0.244 1.00 92.44 95 ILE A CA 1
ATOM 758 C C . ILE A 1 95 ? -11.431 5.176 -0.248 1.00 92.44 95 ILE A C 1
ATOM 760 O O . ILE A 1 95 ? -12.002 5.709 -1.203 1.00 92.44 95 ILE A O 1
ATOM 764 N N . PRO A 1 96 ? -10.387 5.749 0.380 1.00 88.88 96 PRO A N 1
ATOM 765 C CA . PRO A 1 96 ? -9.839 7.027 -0.036 1.00 88.88 96 PRO A CA 1
ATOM 766 C C . PRO A 1 96 ? -9.475 7.008 -1.525 1.00 88.88 96 PRO A C 1
ATOM 768 O O . PRO A 1 96 ? -8.883 6.026 -1.999 1.00 88.88 96 PRO A O 1
ATOM 771 N N . PRO A 1 97 ? -9.808 8.070 -2.278 1.00 82.62 97 PRO A N 1
ATOM 772 C CA . PRO A 1 97 ? -9.424 8.158 -3.674 1.00 82.62 97 PRO A CA 1
ATOM 773 C C . PRO A 1 97 ? -7.900 8.168 -3.789 1.00 82.62 97 PRO A C 1
ATOM 775 O O . PRO A 1 97 ? -7.198 8.795 -2.997 1.00 82.62 97 PRO A O 1
ATOM 778 N N . VAL A 1 98 ? -7.382 7.493 -4.812 1.00 70.06 98 VAL A N 1
ATOM 779 C CA . VAL A 1 98 ? -5.965 7.600 -5.162 1.00 70.06 98 VAL A CA 1
ATOM 780 C C . VAL A 1 98 ? -5.783 8.895 -5.937 1.00 70.06 98 VAL A C 1
ATOM 782 O O . VAL A 1 98 ? -6.119 8.958 -7.119 1.00 70.06 98 VAL A O 1
ATOM 785 N N . THR A 1 99 ? -5.297 9.936 -5.268 1.00 71.19 99 THR A N 1
ATOM 786 C CA . THR A 1 99 ? -4.907 11.186 -5.927 1.00 71.19 99 THR A CA 1
ATOM 787 C C . THR A 1 99 ? -3.414 11.178 -6.243 1.00 71.19 99 THR A C 1
ATOM 789 O O . THR A 1 99 ? -2.627 10.443 -5.642 1.00 71.19 99 THR A O 1
ATOM 792 N N . PHE A 1 100 ? -3.010 11.997 -7.215 1.00 67.62 100 PHE A N 1
ATOM 793 C CA . PHE A 1 100 ? -1.605 12.125 -7.611 1.00 67.62 100 PHE A CA 1
ATOM 794 C C . PHE A 1 100 ? -0.716 12.708 -6.502 1.00 67.62 100 PHE A C 1
ATOM 796 O O . PHE A 1 100 ? 0.497 12.542 -6.568 1.00 67.62 100 PHE A O 1
ATOM 803 N N . ASP A 1 101 ? -1.303 13.332 -5.476 1.00 66.44 101 ASP A N 1
ATOM 804 C CA . ASP A 1 101 ? -0.584 13.954 -4.354 1.00 66.44 101 ASP A CA 1
ATOM 805 C C . ASP A 1 101 ? 0.188 12.942 -3.499 1.00 66.44 101 ASP A C 1
ATOM 807 O O . ASP A 1 101 ? 1.097 13.308 -2.758 1.00 66.44 101 ASP A O 1
ATOM 811 N N . HIS A 1 102 ? -0.189 11.667 -3.587 1.00 67.31 102 HIS A N 1
ATOM 812 C CA . HIS A 1 102 ? 0.355 10.587 -2.768 1.00 67.31 102 HIS A CA 1
ATOM 813 C C . HIS A 1 102 ? 1.218 9.610 -3.572 1.00 67.31 102 HIS A C 1
ATOM 815 O O . HIS A 1 102 ? 1.671 8.602 -3.040 1.00 67.31 102 HIS A O 1
ATOM 821 N N . LEU A 1 103 ? 1.431 9.879 -4.862 1.00 70.69 103 LEU A N 1
ATOM 822 C CA . LEU A 1 103 ? 2.300 9.085 -5.723 1.00 70.69 103 LEU A CA 1
ATOM 823 C C . LEU A 1 103 ? 3.628 9.822 -5.900 1.00 70.69 103 LEU A C 1
ATOM 825 O O . LEU A 1 103 ? 3.641 11.026 -6.150 1.00 70.69 103 LEU A O 1
ATOM 829 N N . ASP A 1 104 ? 4.754 9.107 -5.844 1.00 73.69 104 ASP A N 1
ATOM 830 C CA . ASP A 1 104 ? 6.042 9.687 -6.237 1.00 73.69 104 ASP A CA 1
ATOM 831 C C . ASP A 1 104 ? 6.101 9.826 -7.767 1.00 73.69 104 ASP A C 1
ATOM 833 O O . ASP A 1 104 ? 6.668 9.006 -8.497 1.00 73.69 104 ASP A O 1
ATOM 837 N N . VAL A 1 105 ? 5.485 10.901 -8.265 1.00 81.94 105 VAL A N 1
ATOM 838 C CA . VAL A 1 105 ? 5.462 11.255 -9.687 1.00 81.94 105 VAL A CA 1
ATOM 839 C C . VAL A 1 105 ? 6.886 11.401 -10.229 1.00 81.94 105 VAL A C 1
ATOM 841 O O . VAL A 1 105 ? 7.140 11.079 -11.387 1.00 81.94 105 VAL A O 1
ATOM 844 N N . THR A 1 106 ? 7.847 11.814 -9.398 1.00 82.62 106 THR A N 1
ATOM 845 C CA . THR A 1 106 ? 9.244 11.970 -9.817 1.00 82.62 106 THR A CA 1
ATOM 846 C C . THR A 1 106 ? 9.874 10.620 -10.138 1.00 82.62 106 THR A C 1
ATOM 848 O O . THR A 1 106 ? 10.570 10.502 -11.150 1.00 82.62 106 THR A O 1
ATOM 851 N N . LYS A 1 107 ? 9.621 9.591 -9.322 1.00 84.56 107 LYS A N 1
ATOM 852 C CA . LYS A 1 107 ? 10.076 8.222 -9.599 1.00 84.56 107 LYS A CA 1
ATOM 853 C C . LYS A 1 107 ? 9.487 7.698 -10.909 1.00 84.56 107 LYS A C 1
ATOM 855 O O . LYS A 1 107 ? 10.241 7.239 -11.765 1.00 84.56 107 LYS A O 1
ATOM 860 N N . ILE A 1 108 ? 8.181 7.874 -11.114 1.00 88.12 108 ILE A N 1
ATOM 861 C CA . ILE A 1 108 ? 7.496 7.458 -12.350 1.00 88.12 108 ILE A CA 1
ATOM 862 C C . ILE A 1 108 ? 8.089 8.175 -13.574 1.00 88.12 108 ILE A C 1
ATOM 864 O O . ILE A 1 108 ? 8.377 7.551 -14.596 1.00 88.12 108 ILE A O 1
ATOM 868 N N . LEU A 1 109 ? 8.327 9.487 -13.480 1.00 92.31 109 LEU A N 1
ATOM 869 C CA . LEU A 1 109 ? 8.918 10.273 -14.568 1.00 92.31 109 LEU A CA 1
ATOM 870 C C . LEU A 1 109 ? 10.366 9.861 -14.874 1.00 92.31 109 LEU A C 1
ATOM 872 O O . LEU A 1 109 ? 10.763 9.849 -16.043 1.00 92.31 109 LEU A O 1
ATOM 876 N N . LYS A 1 110 ? 11.154 9.499 -13.855 1.00 94.62 110 LYS A N 1
ATOM 877 C CA . LYS A 1 110 ? 12.517 8.975 -14.032 1.00 94.62 110 LYS A CA 1
ATOM 878 C C . LYS A 1 110 ? 12.509 7.635 -14.759 1.00 94.62 110 LYS A C 1
ATOM 880 O O . LYS A 1 110 ? 13.241 7.486 -15.734 1.00 94.62 110 LYS A O 1
ATOM 885 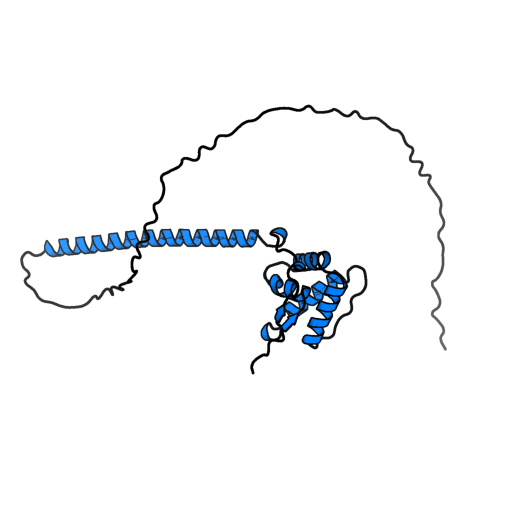N N . GLU A 1 111 ? 11.656 6.704 -14.341 1.00 94.00 111 GLU A N 1
ATOM 886 C CA . GLU A 1 111 ? 11.514 5.398 -14.996 1.00 94.00 111 GLU A CA 1
ATOM 887 C C . GLU A 1 111 ? 11.048 5.548 -16.451 1.00 94.00 111 GLU A C 1
ATOM 889 O O . GLU A 1 111 ? 11.648 4.968 -17.355 1.00 94.00 111 GLU A O 1
ATOM 894 N N . LEU A 1 112 ? 10.068 6.421 -16.718 1.00 96.81 112 LEU A N 1
ATOM 895 C CA . LEU A 1 112 ? 9.625 6.730 -18.081 1.00 96.81 112 LEU A CA 1
ATOM 896 C C . LEU A 1 112 ? 10.758 7.309 -18.946 1.00 96.81 112 LEU A C 1
ATOM 898 O O . LEU A 1 112 ? 10.862 7.002 -20.136 1.00 96.81 112 LEU A O 1
ATOM 902 N N . THR A 1 113 ? 11.605 8.156 -18.363 1.00 96.75 113 THR A N 1
ATOM 903 C CA . THR A 1 113 ? 12.752 8.751 -19.064 1.00 96.75 113 THR A CA 1
ATOM 904 C C . THR A 1 113 ? 13.839 7.710 -19.345 1.00 96.75 113 THR A C 1
ATOM 906 O O . THR A 1 113 ? 14.382 7.694 -20.453 1.00 96.75 113 THR A O 1
ATOM 909 N N . SER A 1 114 ? 14.108 6.800 -18.401 1.00 97.50 114 SER A N 1
ATOM 910 C CA . SER A 1 114 ? 14.993 5.643 -18.618 1.00 97.50 114 SER A CA 1
ATOM 911 C C . SER A 1 114 ? 14.486 4.790 -19.775 1.00 97.50 114 SER A C 1
ATOM 913 O O . SER A 1 114 ? 15.202 4.582 -20.752 1.00 97.50 114 SER A O 1
ATOM 915 N N . LEU A 1 115 ? 13.201 4.428 -19.746 1.00 97.69 115 LEU A N 1
ATOM 916 C CA . LEU A 1 115 ? 12.583 3.599 -20.775 1.00 97.69 115 LEU A CA 1
ATOM 917 C C . LEU A 1 115 ? 12.649 4.251 -22.166 1.00 97.69 115 LEU A C 1
ATOM 919 O O . LEU A 1 115 ? 12.973 3.596 -23.154 1.00 97.69 115 LEU A O 1
ATOM 923 N N . ARG A 1 116 ? 12.394 5.564 -22.267 1.00 97.06 116 ARG A N 1
ATOM 924 C CA . ARG A 1 116 ? 12.557 6.311 -23.531 1.00 97.06 116 ARG A CA 1
ATOM 925 C C . ARG A 1 116 ? 13.992 6.262 -24.052 1.00 97.06 116 ARG A C 1
ATOM 927 O O . ARG A 1 116 ? 14.197 6.162 -25.265 1.00 97.06 116 ARG A O 1
ATOM 934 N N . THR A 1 117 ? 14.966 6.338 -23.153 1.00 97.56 117 THR A N 1
ATOM 935 C CA . THR A 1 117 ? 16.390 6.276 -23.495 1.00 97.56 117 THR A CA 1
ATOM 936 C C . THR A 1 117 ? 16.755 4.886 -24.010 1.00 97.56 117 THR A C 1
ATOM 938 O O . THR A 1 117 ? 17.343 4.771 -25.083 1.00 97.56 117 THR A O 1
ATOM 941 N N . GLU A 1 118 ? 16.311 3.830 -23.328 1.00 97.69 118 GLU A N 1
ATOM 942 C CA . GLU A 1 118 ? 16.513 2.435 -23.738 1.00 97.69 118 GLU A CA 1
ATOM 943 C C . GLU A 1 118 ? 15.881 2.135 -25.105 1.00 97.69 118 GLU A C 1
ATOM 945 O O . GLU A 1 118 ? 16.534 1.564 -25.979 1.00 97.69 118 GLU A O 1
ATOM 950 N N . VAL A 1 119 ? 14.646 2.592 -25.347 1.00 98.00 119 VAL A N 1
ATOM 951 C CA . VAL A 1 119 ? 13.975 2.450 -26.653 1.00 98.00 119 VAL A CA 1
ATOM 952 C C . VAL A 1 119 ? 14.724 3.202 -27.754 1.00 98.00 119 VAL A C 1
ATOM 954 O O . VAL A 1 119 ? 14.841 2.707 -28.875 1.00 98.00 119 VAL A O 1
ATOM 957 N N . THR A 1 120 ? 15.241 4.396 -27.461 1.00 97.31 120 THR A N 1
ATOM 958 C CA . THR A 1 120 ? 16.028 5.172 -28.431 1.00 97.31 120 THR A CA 1
ATOM 959 C C . THR A 1 120 ? 17.330 4.452 -28.766 1.00 97.31 120 THR A C 1
ATOM 961 O O . THR A 1 120 ? 17.653 4.290 -29.941 1.00 97.31 120 THR A O 1
ATOM 964 N N . GLN A 1 121 ? 18.028 3.934 -27.755 1.00 97.25 121 GLN A N 1
ATOM 965 C CA . GLN A 1 121 ? 19.246 3.157 -27.953 1.00 97.25 121 GLN A CA 1
ATOM 966 C C . GLN A 1 121 ? 18.983 1.879 -28.756 1.00 97.25 121 GLN A C 1
ATOM 968 O O . GLN A 1 121 ? 19.746 1.549 -29.662 1.00 97.25 121 GLN A O 1
ATOM 973 N N . MET A 1 122 ? 17.881 1.180 -28.475 1.00 97.31 122 MET A N 1
ATOM 974 C CA . MET A 1 122 ? 17.476 -0.006 -29.227 1.00 97.31 122 MET A CA 1
ATOM 975 C C . MET A 1 122 ? 17.257 0.319 -30.708 1.00 97.31 122 MET A C 1
ATOM 977 O O . MET A 1 122 ? 17.768 -0.395 -31.568 1.00 97.31 122 MET A O 1
ATOM 981 N N . LYS A 1 123 ? 16.566 1.426 -31.017 1.00 96.50 123 LYS A N 1
ATOM 982 C CA . LYS A 1 123 ? 16.371 1.885 -32.402 1.00 96.50 123 LYS A CA 1
ATOM 983 C C . LYS A 1 123 ? 17.698 2.174 -33.103 1.00 96.50 123 LYS A C 1
ATOM 985 O O . LYS A 1 123 ? 17.885 1.726 -34.229 1.00 96.50 123 LYS A O 1
ATOM 990 N N . LEU A 1 124 ? 18.621 2.872 -32.439 1.00 95.62 124 LEU A N 1
ATOM 991 C CA . LEU A 1 124 ? 19.948 3.158 -32.997 1.00 95.62 124 LEU A CA 1
ATOM 992 C C . LEU A 1 124 ? 20.732 1.871 -33.274 1.00 95.62 124 LEU A C 1
ATOM 994 O O . LEU A 1 124 ? 21.293 1.715 -34.355 1.00 95.62 124 LEU A O 1
ATOM 998 N N . ASN A 1 125 ? 20.708 0.917 -32.342 1.00 94.75 125 ASN A N 1
ATOM 999 C CA . ASN A 1 125 ? 21.368 -0.375 -32.519 1.00 94.75 125 ASN A CA 1
ATOM 1000 C C . ASN A 1 125 ? 20.762 -1.180 -33.684 1.00 94.75 125 ASN A C 1
ATOM 1002 O O . ASN A 1 125 ? 21.494 -1.868 -34.391 1.00 94.75 125 ASN A O 1
ATOM 1006 N N . MET A 1 126 ? 19.445 -1.099 -33.904 1.00 94.38 126 MET A N 1
ATOM 1007 C CA . MET A 1 126 ? 18.788 -1.752 -35.043 1.00 94.38 126 MET A CA 1
ATOM 1008 C C . MET A 1 126 ? 19.208 -1.139 -36.381 1.00 94.38 126 MET A C 1
ATOM 1010 O O . MET A 1 126 ? 19.498 -1.891 -37.307 1.00 94.38 126 MET A O 1
ATOM 1014 N N . ILE A 1 127 ? 19.287 0.194 -36.465 1.00 93.75 127 ILE A N 1
ATOM 1015 C CA . ILE A 1 127 ? 19.753 0.904 -37.668 1.00 93.75 127 ILE A CA 1
ATOM 1016 C C . ILE A 1 127 ? 21.216 0.553 -37.960 1.00 93.75 127 ILE A C 1
ATOM 1018 O O . ILE A 1 127 ? 21.550 0.143 -39.068 1.00 93.75 127 ILE A O 1
ATOM 1022 N N . ALA A 1 128 ? 22.084 0.614 -36.948 1.00 92.62 128 ALA A N 1
ATOM 1023 C CA . ALA A 1 128 ? 23.483 0.229 -37.106 1.00 92.62 128 ALA A CA 1
ATOM 1024 C C . ALA A 1 128 ? 23.616 -1.235 -37.561 1.00 92.62 128 ALA A C 1
ATOM 1026 O O . ALA A 1 128 ? 24.431 -1.555 -38.423 1.00 92.62 128 ALA A O 1
ATOM 1027 N N . LYS A 1 129 ? 22.784 -2.140 -37.026 1.00 94.12 129 LYS A N 1
ATOM 1028 C CA . LYS A 1 129 ? 22.763 -3.541 -37.455 1.00 94.12 129 LYS A CA 1
ATOM 1029 C C . LYS A 1 129 ? 22.331 -3.685 -38.918 1.00 94.12 129 LYS A C 1
ATOM 1031 O O . LYS A 1 129 ? 22.956 -4.477 -39.618 1.00 94.12 129 LYS A O 1
ATOM 1036 N N . SER A 1 130 ? 21.322 -2.941 -39.385 1.00 92.69 130 SER A N 1
ATOM 1037 C CA . SER A 1 130 ? 20.916 -2.981 -40.797 1.00 92.69 130 SER A CA 1
ATOM 1038 C C . SER A 1 130 ? 22.014 -2.461 -41.727 1.00 92.69 130 SER A C 1
ATOM 1040 O O . SER A 1 130 ? 22.341 -3.129 -42.706 1.00 92.69 130 SER A O 1
ATOM 1042 N N . GLU A 1 131 ? 22.664 -1.347 -41.380 1.00 93.00 131 GLU A N 1
ATOM 1043 C CA . GLU A 1 131 ? 23.779 -0.797 -42.166 1.00 93.00 131 GLU A CA 1
ATOM 1044 C C . GLU A 1 131 ? 24.956 -1.784 -42.240 1.00 93.00 131 GLU A C 1
ATOM 1046 O O . GLU A 1 131 ? 25.519 -2.025 -43.308 1.00 93.00 131 GLU A O 1
ATOM 1051 N N . ILE A 1 132 ? 25.294 -2.440 -41.123 1.00 93.06 132 ILE A N 1
ATOM 1052 C CA . ILE A 1 132 ? 26.337 -3.476 -41.095 1.00 93.06 132 ILE A CA 1
ATOM 1053 C C . ILE A 1 132 ? 25.968 -4.652 -42.004 1.00 93.06 132 ILE A C 1
ATOM 1055 O O . ILE A 1 132 ? 26.832 -5.149 -42.728 1.00 93.06 132 ILE A O 1
ATOM 1059 N N . THR A 1 133 ? 24.711 -5.108 -41.991 1.00 92.50 133 THR A N 1
ATOM 1060 C CA . THR A 1 133 ? 24.281 -6.209 -42.868 1.00 92.50 133 THR A CA 1
ATOM 1061 C C . THR A 1 133 ? 24.338 -5.836 -44.347 1.00 92.50 133 THR A C 1
ATOM 1063 O O . THR A 1 133 ? 24.737 -6.666 -45.162 1.00 92.50 133 THR A O 1
ATOM 1066 N N . GLU A 1 134 ? 24.018 -4.591 -44.706 1.00 93.62 134 GLU A N 1
ATOM 1067 C CA . GLU A 1 134 ? 24.160 -4.098 -46.081 1.00 93.62 134 GLU A CA 1
ATOM 1068 C C . GLU A 1 134 ? 25.627 -4.111 -46.524 1.00 93.62 134 GLU A C 1
ATOM 1070 O O . GLU A 1 134 ? 25.958 -4.697 -47.556 1.00 93.62 134 GLU A O 1
ATOM 1075 N N . ILE A 1 135 ? 26.532 -3.589 -45.692 1.00 94.75 135 ILE A N 1
ATOM 1076 C CA . ILE A 1 135 ? 27.975 -3.598 -45.974 1.00 94.75 135 ILE A CA 1
ATOM 1077 C C . ILE A 1 135 ? 28.507 -5.032 -46.113 1.00 94.75 135 ILE A C 1
ATOM 1079 O O . ILE A 1 135 ? 29.326 -5.316 -46.991 1.00 94.75 135 ILE A O 1
ATOM 1083 N N . GLN A 1 136 ? 28.052 -5.962 -45.268 1.00 93.19 136 GLN A N 1
ATOM 1084 C CA . GLN A 1 136 ? 28.435 -7.373 -45.366 1.00 93.19 136 GLN A CA 1
ATOM 1085 C C . GLN A 1 136 ? 27.997 -7.988 -46.703 1.00 93.19 136 GLN A C 1
ATOM 1087 O O . GLN A 1 136 ? 28.790 -8.691 -47.337 1.00 93.19 136 GLN A O 1
ATOM 1092 N N . ASN A 1 137 ? 26.784 -7.680 -47.168 1.00 93.56 137 ASN A N 1
ATOM 1093 C CA . ASN A 1 137 ? 26.278 -8.139 -48.463 1.00 93.56 137 ASN A CA 1
ATOM 1094 C C . ASN A 1 137 ? 27.085 -7.560 -49.637 1.00 93.56 137 ASN A C 1
ATOM 1096 O O . ASN A 1 137 ? 27.438 -8.287 -50.576 1.00 93.56 137 ASN A O 1
ATOM 1100 N N . ASP A 1 138 ? 27.447 -6.279 -49.565 1.00 94.62 138 ASP A N 1
ATOM 1101 C CA . ASP A 1 138 ? 28.293 -5.628 -50.567 1.00 94.62 138 ASP A CA 1
ATOM 1102 C C . ASP A 1 138 ? 29.691 -6.254 -50.618 1.00 94.62 138 ASP A C 1
ATOM 1104 O O . ASP A 1 138 ? 30.200 -6.556 -51.704 1.00 94.62 138 ASP A O 1
ATOM 1108 N N . MET A 1 139 ? 30.300 -6.541 -49.462 1.00 93.44 139 MET A N 1
ATOM 1109 C CA . MET A 1 139 ? 31.595 -7.224 -49.405 1.00 93.44 139 MET A CA 1
ATOM 1110 C C . MET A 1 139 ? 31.550 -8.613 -50.048 1.00 93.44 139 MET A C 1
ATOM 1112 O O . MET A 1 139 ? 32.453 -8.965 -50.813 1.00 93.44 139 MET A O 1
ATOM 1116 N N . VAL A 1 140 ? 30.507 -9.404 -49.769 1.00 93.25 140 VAL A N 1
ATOM 1117 C CA . VAL A 1 140 ? 30.313 -10.726 -50.389 1.00 93.25 140 VAL A CA 1
ATOM 1118 C C . VAL A 1 140 ? 30.198 -10.590 -51.909 1.00 93.25 140 VAL A C 1
ATOM 1120 O O . VAL A 1 140 ? 30.864 -11.316 -52.654 1.00 93.25 140 VAL A O 1
ATOM 1123 N N . THR A 1 141 ? 29.425 -9.609 -52.375 1.00 92.25 141 THR A N 1
ATOM 1124 C CA . THR A 1 141 ? 29.233 -9.330 -53.804 1.00 92.25 141 THR A CA 1
ATOM 1125 C C . THR A 1 141 ? 30.543 -8.938 -54.493 1.00 92.25 141 THR A C 1
ATOM 1127 O O . THR A 1 141 ? 30.859 -9.441 -55.576 1.00 92.25 141 THR A O 1
ATOM 1130 N N . ILE A 1 142 ? 31.338 -8.059 -53.877 1.00 94.00 142 ILE A N 1
ATOM 1131 C CA . ILE A 1 142 ? 32.644 -7.640 -54.404 1.00 94.00 142 ILE A CA 1
ATOM 1132 C C . ILE A 1 142 ? 33.605 -8.830 -54.461 1.00 94.00 142 ILE A C 1
ATOM 1134 O O . ILE A 1 142 ? 34.246 -9.044 -55.493 1.00 94.00 142 ILE A O 1
ATOM 1138 N N . LYS A 1 143 ? 33.669 -9.640 -53.398 1.00 92.50 143 LYS A N 1
ATOM 1139 C CA . LYS A 1 143 ? 34.521 -10.835 -53.337 1.00 92.50 143 LYS A CA 1
ATOM 1140 C C . LYS A 1 143 ? 34.200 -11.807 -54.475 1.00 92.50 143 LYS A C 1
ATOM 1142 O O . LYS A 1 143 ? 35.113 -12.253 -55.167 1.00 92.50 143 LYS A O 1
ATOM 1147 N N . MET A 1 144 ? 32.916 -12.058 -54.734 1.00 88.12 144 MET A N 1
ATOM 1148 C CA . MET A 1 144 ? 32.472 -12.917 -55.838 1.00 88.12 144 MET A CA 1
ATOM 1149 C C . MET A 1 144 ? 32.906 -12.369 -57.208 1.00 88.12 144 MET A C 1
ATOM 1151 O O . MET A 1 144 ? 33.443 -13.105 -58.037 1.00 88.12 144 MET A O 1
ATOM 1155 N N . LYS A 1 145 ? 32.750 -11.057 -57.439 1.00 89.19 145 LYS A N 1
ATOM 1156 C CA . LYS A 1 145 ? 33.191 -10.404 -58.685 1.00 89.19 145 LYS A CA 1
ATOM 1157 C C . LYS A 1 145 ? 34.711 -10.466 -58.882 1.00 89.19 145 LYS A C 1
ATOM 1159 O O . LYS A 1 145 ? 35.158 -10.604 -60.019 1.00 89.19 145 LYS A O 1
ATOM 1164 N N . LEU A 1 146 ? 35.501 -10.352 -57.811 1.00 86.50 146 LEU A N 1
ATOM 1165 C CA . LEU A 1 146 ? 36.964 -10.442 -57.872 1.00 86.50 146 LEU A CA 1
ATOM 1166 C C . LEU A 1 146 ? 37.439 -11.867 -58.185 1.00 86.50 146 LEU A C 1
ATOM 1168 O O . LEU A 1 146 ? 38.278 -12.032 -59.070 1.00 86.50 146 LEU A O 1
ATOM 1172 N N . CYS A 1 147 ? 36.856 -12.889 -57.547 1.00 78.12 147 CYS A N 1
ATOM 1173 C CA . CYS A 1 147 ? 37.153 -14.293 -57.851 1.00 78.12 147 CYS A CA 1
ATOM 1174 C C . CYS A 1 147 ? 36.874 -14.636 -59.325 1.00 78.12 147 CYS A C 1
ATOM 1176 O O . CYS A 1 147 ? 37.685 -15.306 -59.961 1.00 78.12 147 CYS A O 1
ATOM 1178 N N . ASN A 1 148 ? 35.791 -14.105 -59.900 1.00 70.62 148 ASN A N 1
ATOM 1179 C CA . ASN A 1 148 ? 35.439 -14.340 -61.305 1.00 70.62 148 ASN A CA 1
ATOM 1180 C C . ASN A 1 148 ? 36.379 -13.641 -62.308 1.00 70.62 148 ASN A C 1
ATOM 1182 O O . ASN A 1 148 ? 36.478 -14.073 -63.452 1.00 70.62 148 ASN A O 1
ATOM 1186 N N . LYS A 1 149 ? 37.077 -12.566 -61.913 1.00 67.19 149 LYS A N 1
ATOM 1187 C CA . LYS A 1 149 ? 38.024 -11.846 -62.787 1.00 67.19 149 LYS A CA 1
ATOM 1188 C C . LYS A 1 149 ? 39.433 -12.444 -62.794 1.00 67.19 149 LYS A C 1
ATOM 1190 O O . LYS A 1 149 ? 40.178 -12.191 -63.734 1.00 67.19 149 LYS A O 1
ATOM 1195 N N . GLN A 1 150 ? 39.802 -13.218 -61.774 1.00 60.62 150 GLN A N 1
ATOM 1196 C CA . GLN A 1 150 ? 41.138 -13.813 -61.644 1.00 60.62 150 GLN A CA 1
ATOM 1197 C C . GLN A 1 150 ? 41.278 -15.212 -62.271 1.00 60.62 150 GLN A C 1
ATOM 1199 O O . GLN A 1 150 ? 42.338 -15.812 -62.138 1.00 60.62 150 GLN A O 1
ATOM 1204 N N . ASN A 1 151 ? 40.276 -15.729 -62.998 1.00 53.69 151 ASN A N 1
ATOM 1205 C CA . ASN A 1 151 ? 40.440 -16.972 -63.762 1.00 53.69 151 ASN A CA 1
ATOM 1206 C C . ASN A 1 151 ? 39.446 -17.115 -64.933 1.00 53.69 151 ASN A C 1
ATOM 1208 O O . ASN A 1 151 ? 38.281 -17.430 -64.699 1.00 53.69 151 ASN A O 1
ATOM 1212 N N . PRO A 1 152 ? 39.893 -17.018 -66.201 1.00 54.12 152 PRO A N 1
ATOM 1213 C CA . PRO A 1 152 ? 39.156 -17.583 -67.333 1.00 54.12 152 PRO A CA 1
ATOM 1214 C C . PRO A 1 152 ? 39.344 -19.106 -67.471 1.00 54.12 152 PRO A C 1
ATOM 1216 O O . PRO A 1 152 ? 38.726 -19.711 -68.340 1.00 54.12 152 PRO A O 1
ATOM 1219 N N . LEU A 1 153 ? 40.205 -19.738 -66.659 1.00 48.06 153 LEU A N 1
ATOM 1220 C CA . LEU A 1 153 ? 40.588 -21.141 -66.829 1.00 48.06 153 LEU A CA 1
ATOM 1221 C C . LEU A 1 153 ? 40.638 -21.894 -65.491 1.00 48.06 153 LEU A C 1
ATOM 1223 O O . LEU A 1 153 ? 41.702 -22.261 -65.009 1.00 48.06 153 LEU A O 1
ATOM 1227 N N . CYS A 1 154 ? 39.484 -22.143 -64.873 1.00 41.69 154 CYS A N 1
ATOM 1228 C CA . CYS A 1 154 ? 39.396 -23.200 -63.866 1.00 41.69 154 CYS A CA 1
ATOM 1229 C C . CYS A 1 154 ? 38.005 -23.835 -63.871 1.00 41.69 154 CYS A C 1
ATOM 1231 O O . CYS A 1 154 ? 37.051 -23.332 -63.279 1.00 41.69 154 CYS A O 1
ATOM 1233 N N . THR A 1 155 ? 37.894 -24.957 -64.576 1.00 43.47 155 THR A N 1
ATOM 1234 C CA . THR A 1 155 ? 36.790 -25.903 -64.442 1.00 43.47 155 THR A CA 1
ATOM 1235 C C . THR A 1 155 ? 36.915 -26.640 -63.106 1.00 43.47 155 THR A C 1
ATOM 1237 O O . THR A 1 155 ? 37.891 -27.356 -62.904 1.00 43.47 155 THR A O 1
ATOM 1240 N N . THR A 1 156 ? 35.909 -26.454 -62.240 1.00 48.59 156 THR A N 1
ATOM 1241 C CA . THR A 1 156 ? 35.390 -27.362 -61.187 1.00 48.59 156 THR A CA 1
ATOM 1242 C C . THR A 1 156 ? 36.369 -28.292 -60.463 1.00 48.59 156 THR A C 1
ATOM 1244 O O . THR A 1 156 ? 36.836 -29.231 -61.098 1.00 48.59 156 THR A O 1
ATOM 1247 N N . LYS A 1 157 ? 36.457 -28.183 -59.120 1.00 45.94 157 LYS A N 1
ATOM 1248 C CA . LYS A 1 157 ? 36.022 -29.216 -58.138 1.00 45.94 157 LYS A CA 1
ATOM 1249 C C . LYS A 1 157 ? 35.687 -28.583 -56.768 1.00 45.94 157 LYS A C 1
ATOM 1251 O O . LYS A 1 157 ? 36.334 -27.629 -56.356 1.00 45.94 157 LYS A O 1
ATOM 1256 N N . GLN A 1 158 ? 34.643 -29.124 -56.132 1.00 50.81 158 GLN A N 1
ATOM 1257 C CA . GLN A 1 158 ? 34.180 -28.942 -54.742 1.00 50.81 158 GLN A CA 1
ATOM 1258 C C . GLN A 1 158 ? 35.302 -28.912 -53.688 1.00 50.81 158 GLN A C 1
ATOM 1260 O O . GLN A 1 158 ? 36.287 -29.618 -53.875 1.00 50.81 158 GLN A O 1
ATOM 1265 N N . THR A 1 159 ? 35.086 -28.196 -52.570 1.00 39.38 159 THR A N 1
ATOM 1266 C CA . THR A 1 159 ? 34.733 -28.782 -51.247 1.00 39.38 159 THR A CA 1
ATOM 1267 C C . THR A 1 159 ? 34.459 -27.696 -50.186 1.00 39.38 159 THR A C 1
ATOM 1269 O O . THR A 1 159 ? 35.281 -26.808 -49.985 1.00 39.38 159 THR A O 1
ATOM 1272 N N . ASP A 1 160 ? 33.293 -27.838 -49.551 1.00 43.44 160 ASP A N 1
ATOM 1273 C CA . ASP A 1 160 ? 32.966 -27.766 -48.115 1.00 43.44 160 ASP A CA 1
ATOM 1274 C C . ASP A 1 160 ? 33.046 -26.466 -47.275 1.00 43.44 160 ASP A C 1
ATOM 1276 O O . ASP A 1 160 ? 34.072 -25.808 -47.127 1.00 43.44 160 ASP A O 1
ATOM 1280 N N . ASP A 1 161 ? 31.882 -26.215 -46.655 1.00 44.56 161 ASP A N 1
ATOM 1281 C CA . ASP A 1 161 ? 31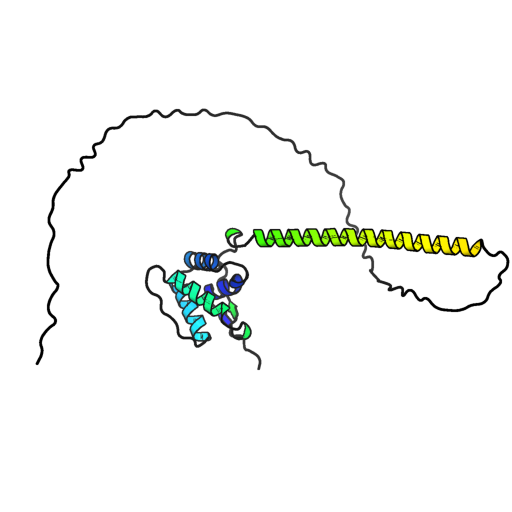.603 -25.686 -45.315 1.00 44.56 161 ASP A CA 1
ATOM 1282 C C . ASP A 1 161 ? 32.015 -24.266 -44.916 1.00 44.56 161 ASP A C 1
ATOM 1284 O O . ASP A 1 161 ? 33.048 -24.047 -44.296 1.00 44.56 161 ASP A O 1
ATOM 1288 N N . LEU A 1 162 ? 31.060 -23.335 -45.059 1.00 41.25 162 LEU A N 1
ATOM 1289 C CA . LEU A 1 162 ? 30.628 -22.473 -43.948 1.00 41.25 162 LEU A CA 1
ATOM 1290 C C . LEU A 1 162 ? 29.113 -22.233 -44.050 1.00 41.25 162 LEU A C 1
ATOM 1292 O O . LEU A 1 162 ? 28.643 -21.348 -44.765 1.00 41.25 162 LEU A O 1
ATOM 1296 N N . GLN A 1 163 ? 28.344 -23.045 -43.321 1.00 41.41 163 GLN A N 1
ATOM 1297 C CA . GLN A 1 163 ? 26.934 -22.785 -43.044 1.00 41.41 163 GLN A CA 1
ATOM 1298 C C . GLN A 1 163 ? 26.816 -21.510 -42.199 1.00 41.41 163 GLN A C 1
ATOM 1300 O O . GLN A 1 163 ? 27.069 -21.521 -40.996 1.00 41.41 163 GLN A O 1
ATOM 1305 N N . VAL A 1 164 ? 26.401 -20.403 -42.813 1.00 41.00 164 VAL A N 1
ATOM 1306 C CA . VAL A 1 164 ? 25.770 -19.313 -42.065 1.00 41.00 164 VAL A CA 1
ATOM 1307 C C . VAL A 1 164 ? 24.324 -19.744 -41.858 1.00 41.00 164 VAL A C 1
ATOM 1309 O O . VAL A 1 164 ? 23.546 -19.791 -42.808 1.00 41.00 164 VAL A O 1
ATOM 1312 N N . GLN A 1 165 ? 23.995 -20.142 -40.628 1.00 38.22 165 GLN A N 1
ATOM 1313 C CA . GLN A 1 165 ? 22.634 -20.490 -40.234 1.00 38.22 165 GLN A CA 1
ATOM 1314 C C . GLN A 1 165 ? 21.705 -19.303 -40.497 1.00 38.22 165 GLN A C 1
ATOM 1316 O O . GLN A 1 165 ? 21.726 -18.293 -39.793 1.00 38.22 165 GLN A O 1
ATOM 1321 N N . HIS A 1 166 ? 20.890 -19.453 -41.535 1.00 41.22 166 HIS A N 1
ATOM 1322 C CA . HIS A 1 166 ? 19.695 -18.666 -41.769 1.00 41.22 166 HIS A CA 1
ATOM 1323 C C . HIS A 1 166 ? 18.689 -19.060 -40.678 1.00 41.22 166 HIS A C 1
ATOM 1325 O O . HIS A 1 166 ? 18.167 -20.172 -40.684 1.00 41.22 166 HIS A O 1
ATOM 1331 N N . PHE A 1 167 ? 18.470 -18.192 -39.690 1.00 39.12 167 PHE A N 1
ATOM 1332 C CA . PHE A 1 167 ? 17.288 -18.294 -38.837 1.00 39.12 167 PHE A CA 1
ATOM 1333 C C . PHE A 1 167 ? 16.164 -17.538 -39.536 1.00 39.12 167 PHE A C 1
ATOM 1335 O O . PHE A 1 167 ? 16.117 -16.308 -39.509 1.00 39.12 167 PHE A O 1
ATOM 1342 N N . ASP A 1 168 ? 15.278 -18.291 -40.179 1.00 35.91 168 ASP A N 1
ATOM 1343 C CA . ASP A 1 168 ? 14.020 -17.778 -40.702 1.00 35.91 168 ASP A CA 1
ATOM 1344 C C . ASP A 1 168 ? 13.140 -17.342 -39.525 1.00 35.91 168 ASP A C 1
ATOM 1346 O O . ASP A 1 168 ? 12.640 -18.161 -38.754 1.00 35.91 168 ASP A O 1
ATOM 1350 N N . TYR A 1 169 ? 12.969 -16.030 -39.363 1.00 43.16 169 TYR A N 1
ATOM 1351 C CA . TYR A 1 169 ? 11.928 -15.476 -38.506 1.00 43.16 169 TYR A CA 1
ATOM 1352 C C . TYR A 1 169 ? 10.683 -15.242 -39.368 1.00 43.16 169 TYR A C 1
ATOM 1354 O O . TYR A 1 169 ? 10.577 -14.236 -40.071 1.00 43.16 169 TYR A O 1
ATOM 1362 N N . ASP A 1 170 ? 9.750 -16.197 -39.328 1.00 45.41 170 ASP A N 1
ATOM 1363 C CA . ASP A 1 170 ? 8.375 -16.023 -39.804 1.00 45.41 170 ASP A CA 1
ATOM 1364 C C . ASP A 1 170 ? 7.669 -14.995 -38.912 1.00 45.41 170 ASP A C 1
ATOM 1366 O O . ASP A 1 170 ? 7.178 -15.288 -37.821 1.00 45.41 170 ASP A O 1
ATOM 1370 N N . GLY A 1 171 ? 7.659 -13.754 -39.390 1.00 38.38 171 GLY A N 1
ATOM 1371 C CA . GLY A 1 171 ? 6.810 -12.683 -38.898 1.00 38.38 171 GLY A CA 1
ATOM 1372 C C . GLY A 1 171 ? 5.710 -12.380 -39.906 1.00 38.38 171 GLY A C 1
ATOM 1373 O O . GLY A 1 171 ? 5.771 -11.360 -40.590 1.00 38.38 171 GLY A O 1
ATOM 1374 N N . SER A 1 172 ? 4.721 -13.269 -39.998 1.00 40.16 172 SER A N 1
ATOM 1375 C CA . SER A 1 172 ? 3.410 -13.057 -40.625 1.00 40.16 172 SER A CA 1
ATOM 1376 C C . SER A 1 172 ? 2.953 -11.587 -40.641 1.00 40.16 172 SER A C 1
ATOM 1378 O O . SER A 1 172 ? 2.565 -11.013 -39.619 1.00 40.16 172 SER A O 1
ATOM 1380 N N . GLN A 1 173 ? 2.924 -10.989 -41.835 1.00 40.44 173 GLN A N 1
ATOM 1381 C CA . GLN A 1 173 ? 2.276 -9.705 -42.072 1.00 40.44 173 GLN A CA 1
ATOM 1382 C C . GLN A 1 173 ? 0.755 -9.872 -41.992 1.00 40.44 173 GLN A C 1
ATOM 1384 O O . GLN A 1 173 ? 0.112 -10.348 -42.927 1.00 40.44 173 GLN A O 1
ATOM 1389 N N . ARG A 1 174 ? 0.147 -9.416 -40.892 1.00 39.00 174 ARG A N 1
ATOM 1390 C CA . ARG A 1 174 ? -1.260 -9.009 -40.919 1.00 39.00 174 ARG A CA 1
ATOM 1391 C C . ARG A 1 174 ? -1.333 -7.566 -41.400 1.00 39.00 174 ARG A C 1
ATOM 1393 O O . ARG A 1 174 ? -1.041 -6.632 -40.662 1.00 39.00 174 ARG A O 1
ATOM 1400 N N . ASN A 1 175 ? -1.740 -7.425 -42.658 1.00 40.62 175 ASN A N 1
ATOM 1401 C CA . ASN A 1 175 ? -2.240 -6.189 -43.243 1.00 40.62 175 ASN A CA 1
ATOM 1402 C C . ASN A 1 175 ? -3.364 -5.627 -42.354 1.00 40.62 175 ASN A C 1
ATOM 1404 O O . ASN A 1 175 ? -4.479 -6.145 -42.353 1.00 40.62 175 ASN A O 1
ATOM 1408 N N . VAL A 1 176 ? -3.079 -4.560 -41.607 1.00 37.12 176 VAL A N 1
ATOM 1409 C CA . VAL A 1 176 ? -4.109 -3.644 -41.110 1.00 37.12 176 VAL A CA 1
ATOM 1410 C C . VAL A 1 176 ? -3.843 -2.306 -41.767 1.00 37.12 176 VAL A C 1
ATOM 1412 O O . VAL A 1 176 ? -2.970 -1.536 -41.380 1.00 37.12 176 VAL A O 1
ATOM 1415 N N . GLN A 1 177 ? -4.607 -2.071 -42.821 1.00 41.59 177 GLN A N 1
ATOM 1416 C CA . GLN A 1 177 ? -4.685 -0.819 -43.537 1.00 41.59 177 GLN A CA 1
ATOM 1417 C C . GLN A 1 177 ? -5.319 0.228 -42.611 1.00 41.59 177 GLN A C 1
ATOM 1419 O O . GLN A 1 177 ? -6.540 0.345 -42.549 1.00 41.59 177 GLN A O 1
ATOM 1424 N N . SER A 1 178 ? -4.509 0.989 -41.871 1.00 34.31 178 SER A N 1
ATOM 1425 C CA . SER A 1 178 ? -4.971 2.232 -41.252 1.00 34.31 178 SER A CA 1
ATOM 1426 C C . SER A 1 178 ? -4.483 3.417 -42.085 1.00 34.31 178 SER A C 1
ATOM 1428 O O . SER A 1 178 ? -3.301 3.739 -42.184 1.00 34.31 178 SER A O 1
ATOM 1430 N N . LYS A 1 179 ? -5.448 4.040 -42.767 1.00 33.94 179 LYS A N 1
ATOM 1431 C CA . LYS A 1 179 ? -5.330 5.363 -43.379 1.00 33.94 179 LYS A CA 1
ATOM 1432 C C . LYS A 1 179 ? -4.784 6.341 -42.338 1.00 33.94 179 LYS A C 1
ATOM 1434 O O . LYS A 1 179 ? -5.483 6.663 -41.382 1.00 33.94 179 LYS A O 1
ATOM 1439 N N . VAL A 1 180 ? -3.578 6.851 -42.559 1.00 36.53 180 VAL A N 1
ATOM 1440 C CA . VAL A 1 180 ? -3.089 8.060 -41.890 1.00 36.53 180 VAL A CA 1
ATOM 1441 C C . VAL A 1 180 ? -3.699 9.262 -42.623 1.00 36.53 180 VAL A C 1
ATOM 1443 O O . VAL A 1 180 ? -3.486 9.386 -43.832 1.00 36.53 180 VAL A O 1
ATOM 1446 N N . PRO A 1 181 ? -4.468 10.151 -41.968 1.00 34.91 181 PRO A N 1
ATOM 1447 C CA . PRO A 1 181 ? -4.859 11.410 -42.579 1.00 34.91 181 PRO A CA 1
ATOM 1448 C C . PRO A 1 181 ? -3.688 12.397 -42.533 1.00 34.91 181 PRO A C 1
ATOM 1450 O O . PRO A 1 181 ? -3.144 12.695 -41.474 1.00 34.91 181 PRO A O 1
ATOM 1453 N N . SER A 1 182 ? -3.334 12.885 -43.720 1.00 35.31 182 SER A N 1
ATOM 1454 C CA . SER A 1 182 ? -2.881 14.242 -44.041 1.00 35.31 182 SER A CA 1
ATOM 1455 C C . SER A 1 182 ? -2.681 15.208 -42.863 1.00 35.31 182 SER A C 1
ATOM 1457 O O . SER A 1 182 ? -3.641 15.688 -42.261 1.00 35.31 182 SER A O 1
ATOM 1459 N N . SER A 1 183 ? -1.416 15.582 -42.672 1.00 40.00 183 SER A N 1
ATOM 1460 C CA . SER A 1 183 ? -0.899 16.894 -42.267 1.00 40.00 183 SER A CA 1
ATOM 1461 C C . SER A 1 183 ? -1.956 17.951 -41.918 1.00 40.00 183 SER A C 1
ATOM 1463 O O . SER A 1 183 ? -2.638 18.469 -42.802 1.00 40.00 183 SER A O 1
ATOM 1465 N N . HIS A 1 184 ? -2.040 18.323 -40.641 1.00 32.59 184 HIS A N 1
ATOM 1466 C CA . HIS A 1 184 ? -2.552 19.625 -40.219 1.00 32.59 184 HIS A CA 1
ATOM 1467 C C . HIS A 1 184 ? -1.451 20.342 -39.444 1.00 32.59 184 HIS A C 1
ATOM 1469 O O . HIS A 1 184 ? -1.029 19.916 -38.371 1.00 32.59 184 HIS A O 1
ATOM 1475 N N . SER A 1 185 ? -0.967 21.424 -40.043 1.00 38.12 185 SER A N 1
ATOM 1476 C CA . SER A 1 185 ? -0.057 22.391 -39.449 1.00 38.12 185 SER A CA 1
ATOM 1477 C C . SER A 1 185 ? -0.713 23.013 -38.217 1.00 38.12 185 SER A C 1
ATOM 1479 O O . SER A 1 185 ? -1.737 23.686 -38.334 1.00 38.12 185 SER A O 1
ATOM 1481 N N . ILE A 1 186 ? -0.131 22.815 -37.036 1.00 33.44 186 ILE A N 1
ATOM 1482 C CA . ILE A 1 186 ? -0.541 23.549 -35.837 1.00 33.44 186 ILE A CA 1
ATOM 1483 C C . ILE A 1 186 ? 0.206 24.885 -35.858 1.00 33.44 186 ILE A C 1
ATOM 1485 O O . ILE A 1 186 ? 1.381 24.964 -35.509 1.00 33.44 186 ILE A O 1
ATOM 1489 N N . ASN A 1 187 ? -0.482 25.931 -36.317 1.00 32.44 187 ASN A N 1
ATOM 1490 C CA . ASN A 1 187 ? -0.077 27.317 -36.105 1.00 32.44 187 ASN A CA 1
ATOM 1491 C C . ASN A 1 187 ? -0.275 27.657 -34.621 1.00 32.44 187 ASN A C 1
ATOM 1493 O O . ASN A 1 187 ? -1.411 27.707 -34.150 1.00 32.44 187 ASN A O 1
ATOM 1497 N N . LEU A 1 188 ? 0.808 27.926 -33.888 1.00 36.22 188 LEU A N 1
ATOM 1498 C CA . LEU A 1 188 ? 0.715 28.652 -32.623 1.00 36.22 188 LEU A CA 1
ATOM 1499 C C . LEU A 1 188 ? 0.503 30.138 -32.937 1.00 36.22 188 LEU A C 1
ATOM 1501 O O . LEU A 1 188 ? 1.452 30.869 -33.206 1.00 36.22 188 LEU A O 1
ATOM 1505 N N . GLN A 1 189 ? -0.753 30.580 -32.905 1.00 32.34 189 GLN A N 1
ATOM 1506 C CA . GLN A 1 189 ? -1.090 31.994 -32.775 1.00 32.34 189 GLN A CA 1
ATOM 1507 C C . GLN A 1 189 ? -1.048 32.374 -31.293 1.00 32.34 189 GLN A C 1
ATOM 1509 O O . GLN A 1 189 ? -1.911 31.994 -30.505 1.00 32.34 189 GLN A O 1
ATOM 1514 N N . THR A 1 190 ? -0.028 33.139 -30.920 1.00 35.94 190 THR A N 1
ATOM 1515 C CA . THR A 1 190 ? 0.006 33.959 -29.711 1.00 35.94 190 THR A CA 1
ATOM 1516 C C . THR A 1 190 ? -1.075 35.034 -29.813 1.00 35.94 190 THR A C 1
ATOM 1518 O O . THR A 1 190 ? -0.924 36.019 -30.531 1.00 35.94 190 THR A O 1
ATOM 1521 N N . THR A 1 191 ? -2.185 34.859 -29.099 1.00 33.94 191 THR A N 1
ATOM 1522 C CA . THR A 1 191 ? -3.153 35.936 -28.873 1.00 33.94 191 THR A CA 1
ATOM 1523 C C . THR A 1 191 ? -2.745 36.745 -27.650 1.00 33.94 191 THR A C 1
ATOM 1525 O O . THR A 1 191 ? -2.931 36.318 -26.511 1.00 33.94 191 THR A O 1
ATOM 1528 N N . GLU A 1 192 ? -2.208 37.935 -27.908 1.00 41.69 192 GLU A N 1
ATOM 1529 C CA . GLU A 1 192 ? -2.240 39.055 -26.977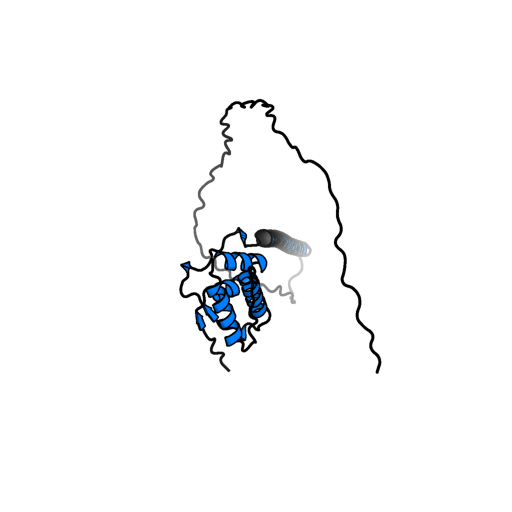 1.00 41.69 192 GLU A CA 1
ATOM 1530 C C . GLU A 1 192 ? -3.692 39.507 -26.750 1.00 41.69 192 GLU A C 1
ATOM 1532 O O . GLU A 1 192 ? -4.415 39.809 -27.699 1.00 41.69 192 GLU A O 1
ATOM 1537 N N . LEU A 1 193 ? -4.098 39.627 -25.484 1.00 35.44 193 LEU A N 1
ATOM 1538 C CA . LEU A 1 193 ? -5.241 40.437 -25.052 1.00 35.44 193 LEU A CA 1
ATOM 1539 C C . LEU A 1 193 ? -4.908 41.119 -23.713 1.00 35.44 193 LEU A C 1
ATOM 1541 O O . LEU A 1 193 ? -5.210 40.645 -22.628 1.00 35.44 193 LEU A O 1
ATOM 1545 N N . ASN A 1 194 ? -4.168 42.216 -23.851 1.00 37.97 194 ASN A N 1
ATOM 1546 C CA . ASN A 1 194 ? -4.384 43.549 -23.282 1.00 37.97 194 ASN A CA 1
ATOM 1547 C C . ASN A 1 194 ? -5.169 43.780 -21.962 1.00 37.97 194 ASN A C 1
ATOM 1549 O O . ASN A 1 194 ? -6.348 43.464 -21.847 1.00 37.97 194 ASN A O 1
ATOM 1553 N N . LYS A 1 195 ? -4.543 44.671 -21.164 1.00 33.72 195 LYS A N 1
ATOM 1554 C CA . LYS A 1 195 ? -5.080 45.838 -20.413 1.00 33.72 195 LYS A CA 1
ATOM 1555 C C . LYS A 1 195 ? -5.469 45.702 -18.928 1.00 33.72 195 LYS A C 1
ATOM 1557 O O . LYS A 1 195 ? -6.584 45.366 -18.570 1.00 33.72 195 LYS A O 1
ATOM 1562 N N . CYS A 1 196 ? -4.553 46.230 -18.106 1.00 30.19 196 CYS A N 1
ATOM 1563 C CA . CYS A 1 196 ? -4.699 47.469 -17.321 1.00 30.19 196 CYS A CA 1
ATOM 1564 C C . CYS A 1 196 ? -5.907 47.604 -16.374 1.00 30.19 196 CYS A C 1
ATOM 1566 O O . CYS A 1 196 ? -6.970 48.064 -16.782 1.00 30.19 196 CYS A O 1
ATOM 1568 N N . THR A 1 197 ? -5.650 47.434 -15.071 1.00 32.25 197 THR A N 1
ATOM 1569 C CA . THR A 1 197 ? -6.387 48.123 -13.996 1.00 32.25 197 THR A CA 1
ATOM 1570 C C . THR A 1 197 ? -5.467 48.460 -12.818 1.00 32.25 197 THR A C 1
ATOM 1572 O O . THR A 1 197 ? -5.092 47.603 -12.030 1.00 32.25 197 THR A O 1
ATOM 1575 N N . LYS A 1 198 ? -5.096 49.744 -12.784 1.00 35.62 198 LYS A N 1
ATOM 1576 C CA . LYS A 1 198 ? -4.856 50.669 -11.659 1.00 35.62 198 LYS A CA 1
ATOM 1577 C C . LYS A 1 198 ? -4.717 50.086 -10.240 1.00 35.62 198 LYS A C 1
ATOM 1579 O O . LYS A 1 198 ? -5.665 49.542 -9.680 1.00 35.62 198 LYS A O 1
ATOM 1584 N N . GLU A 1 199 ? -3.571 50.384 -9.628 1.00 36.81 199 GLU A N 1
ATOM 1585 C CA . GLU A 1 199 ? -3.352 50.379 -8.179 1.00 36.81 199 GLU A CA 1
ATOM 1586 C C . GLU A 1 199 ? -4.328 51.312 -7.440 1.00 36.81 199 GLU A C 1
ATOM 1588 O O . GLU A 1 199 ? -4.572 52.436 -7.893 1.00 36.81 199 GLU A O 1
ATOM 1593 N N . PRO A 1 200 ? -4.776 50.932 -6.234 1.00 38.25 200 PRO A N 1
ATOM 1594 C CA . PRO A 1 200 ? -5.096 51.891 -5.197 1.00 38.25 200 PRO A CA 1
ATOM 1595 C C . PRO A 1 200 ? -3.967 51.958 -4.161 1.00 38.25 200 PRO A C 1
ATOM 1597 O O . PRO A 1 200 ? -3.734 51.040 -3.375 1.00 38.25 200 PRO A O 1
ATOM 1600 N N . VAL A 1 201 ? -3.314 53.119 -4.132 1.00 43.59 201 VAL A N 1
ATOM 1601 C CA . VAL A 1 201 ? -2.536 53.625 -2.999 1.00 43.59 201 VAL A CA 1
ATOM 1602 C C . VAL A 1 201 ? -3.455 53.691 -1.776 1.00 43.59 201 VAL A C 1
ATOM 1604 O O . VAL A 1 201 ? -4.355 54.528 -1.722 1.00 43.59 201 VAL A O 1
ATOM 1607 N N . VAL A 1 202 ? -3.225 52.838 -0.773 1.00 39.81 202 VAL A N 1
ATOM 1608 C CA . VAL A 1 202 ? -3.852 52.981 0.549 1.00 39.81 202 VAL A CA 1
ATOM 1609 C C . VAL A 1 202 ? -2.843 53.571 1.522 1.00 39.81 202 VAL A C 1
ATOM 1611 O O . VAL A 1 202 ? -1.813 52.995 1.867 1.00 39.81 202 VAL A O 1
ATOM 1614 N N . SER A 1 203 ? -3.176 54.789 1.928 1.00 39.28 203 SER A N 1
ATOM 1615 C CA . SER A 1 203 ? -2.451 55.666 2.826 1.00 39.28 203 SER A CA 1
ATOM 1616 C C . SER A 1 203 ? -2.229 55.061 4.215 1.00 39.28 203 SER A C 1
ATOM 1618 O O . SER A 1 203 ? -3.146 54.540 4.850 1.00 39.28 203 SER A O 1
ATOM 1620 N N . ARG A 1 204 ? -1.015 55.262 4.741 1.00 39.41 204 ARG A N 1
ATOM 1621 C CA . ARG A 1 204 ? -0.693 55.155 6.170 1.00 39.41 204 ARG A CA 1
ATOM 1622 C C . ARG A 1 204 ? -1.627 56.056 6.984 1.00 39.41 204 ARG A C 1
ATOM 1624 O O . ARG A 1 204 ? -1.455 57.274 6.987 1.00 39.41 204 ARG A O 1
ATOM 1631 N N . LYS A 1 205 ? -2.545 55.466 7.750 1.00 40.25 205 LYS A N 1
ATOM 1632 C CA . LYS A 1 205 ? -3.125 56.118 8.930 1.00 40.25 205 LYS A CA 1
ATOM 1633 C C . LYS A 1 205 ? -2.325 55.698 10.159 1.00 40.25 205 LYS A C 1
ATOM 1635 O O . LYS A 1 205 ? -2.315 54.534 10.542 1.00 40.25 205 LYS A O 1
ATOM 1640 N N . ARG A 1 206 ? -1.636 56.675 10.754 1.00 42.59 206 ARG A N 1
ATOM 1641 C CA . ARG A 1 206 ? -1.121 56.609 12.125 1.00 42.59 206 ARG A CA 1
ATOM 1642 C C . ARG A 1 206 ? -2.328 56.515 13.060 1.00 42.59 206 ARG A C 1
ATOM 1644 O O . ARG A 1 206 ? -3.127 57.444 13.107 1.00 42.59 206 ARG A O 1
ATOM 1651 N N . GLY A 1 207 ? -2.455 55.386 13.749 1.00 37.03 207 GLY A N 1
ATOM 1652 C CA . GLY A 1 207 ? -3.429 55.141 14.807 1.00 37.03 207 GLY A CA 1
ATOM 1653 C C . GLY A 1 207 ? -2.684 54.768 16.081 1.00 37.03 207 GLY A C 1
ATOM 1654 O O . GLY A 1 207 ? -2.029 53.735 16.143 1.00 37.03 207 GLY A O 1
ATOM 1655 N N . LEU A 1 208 ? -2.744 55.684 17.036 1.00 47.38 208 LEU A N 1
ATOM 1656 C CA . LEU A 1 208 ? -2.210 55.654 18.389 1.00 47.38 208 LEU A CA 1
ATOM 1657 C C . LEU A 1 208 ? -3.008 54.653 19.245 1.00 47.38 208 LEU A C 1
ATOM 1659 O O . LEU A 1 208 ? -4.226 54.789 19.307 1.00 47.38 208 LEU A O 1
ATOM 1663 N N . VAL A 1 209 ? -2.356 53.700 19.921 1.00 47.38 209 VAL A N 1
ATOM 1664 C CA . VAL A 1 209 ? -2.912 53.078 21.139 1.00 47.38 209 VAL A CA 1
ATOM 1665 C C . VAL A 1 209 ? -1.805 52.520 22.032 1.00 47.38 209 VAL A C 1
ATOM 1667 O O . VAL A 1 209 ? -0.849 51.900 21.573 1.00 47.38 209 VAL A O 1
ATOM 1670 N N . ASP A 1 210 ? -1.958 52.814 23.316 1.00 43.97 210 ASP A N 1
ATOM 1671 C CA . ASP A 1 210 ? -0.970 52.761 24.381 1.00 43.97 210 ASP A CA 1
ATOM 1672 C C . ASP A 1 210 ? -0.607 51.346 24.854 1.00 43.97 210 ASP A C 1
ATOM 1674 O O . ASP A 1 210 ? -1.455 50.599 25.338 1.00 43.97 210 ASP A O 1
ATOM 1678 N N . THR A 1 211 ? 0.686 51.025 24.883 1.00 41.44 211 THR A N 1
ATOM 1679 C CA . THR A 1 211 ? 1.225 49.966 25.749 1.00 41.44 211 THR A CA 1
ATOM 1680 C C . THR A 1 211 ? 1.823 50.584 27.010 1.00 41.44 211 THR A C 1
ATOM 1682 O O . THR A 1 211 ? 3.003 50.923 27.064 1.00 41.44 211 THR A O 1
ATOM 1685 N N . LYS A 1 212 ? 1.001 50.700 28.060 1.00 44.72 212 LYS A N 1
ATOM 1686 C CA . LYS A 1 212 ? 1.476 50.738 29.451 1.00 44.72 212 LYS A CA 1
ATOM 1687 C C . LYS A 1 212 ? 1.740 49.301 29.898 1.00 44.72 212 LYS A C 1
ATOM 1689 O O . LYS A 1 212 ? 0.809 48.604 30.283 1.00 44.72 212 LYS A O 1
ATOM 1694 N N . ILE A 1 213 ? 3.001 48.881 29.915 1.00 42.31 213 ILE A N 1
ATOM 1695 C CA . ILE A 1 213 ? 3.440 47.772 30.771 1.00 42.31 213 ILE A CA 1
ATOM 1696 C C . ILE A 1 213 ? 4.308 48.394 31.861 1.00 42.31 213 ILE A C 1
ATOM 1698 O O . ILE A 1 213 ? 5.421 48.855 31.617 1.00 42.31 213 ILE A O 1
ATOM 1702 N N . LYS A 1 214 ? 3.722 48.495 33.058 1.00 46.53 214 LYS A N 1
ATOM 1703 C CA . LYS A 1 214 ? 4.409 48.893 34.286 1.00 46.53 214 LYS A CA 1
ATOM 1704 C C . LYS A 1 214 ? 5.272 47.735 34.780 1.00 46.53 214 LYS A C 1
ATOM 1706 O O . LYS A 1 214 ? 4.864 46.579 34.741 1.00 46.53 214 LYS A O 1
ATOM 1711 N N . ALA A 1 215 ? 6.447 48.103 35.264 1.00 41.56 215 ALA A N 1
ATOM 1712 C CA . ALA A 1 215 ? 7.411 47.244 35.920 1.00 41.56 215 ALA A CA 1
ATOM 1713 C C . ALA A 1 215 ? 7.003 46.850 37.355 1.00 41.56 215 ALA A C 1
ATOM 1715 O O . ALA A 1 215 ? 6.272 47.584 38.018 1.00 41.56 215 ALA A O 1
ATOM 1716 N N . SER A 1 216 ? 7.674 45.787 37.822 1.00 37.34 216 SER A N 1
ATOM 1717 C CA . SER A 1 216 ? 8.167 45.561 39.194 1.00 37.34 216 SER A CA 1
ATOM 1718 C C . SER A 1 216 ? 7.196 45.019 40.252 1.00 37.34 216 SER A C 1
ATOM 1720 O O . SER A 1 216 ? 6.257 45.707 40.635 1.00 37.34 216 SER A O 1
ATOM 1722 N N . THR A 1 217 ? 7.468 43.808 40.764 1.00 41.31 217 THR A N 1
ATOM 1723 C CA . THR A 1 217 ? 8.133 43.498 42.066 1.00 41.31 217 THR A CA 1
ATOM 1724 C C . THR A 1 217 ? 8.029 41.974 42.321 1.00 41.31 217 THR A C 1
ATOM 1726 O O . THR A 1 217 ? 6.986 41.370 42.122 1.00 41.31 217 THR A O 1
ATOM 1729 N N . HIS A 1 218 ? 9.136 41.238 42.458 1.00 36.66 218 HIS A N 1
ATOM 1730 C CA . HIS A 1 218 ? 9.807 40.851 43.711 1.00 36.66 218 HIS A CA 1
ATOM 1731 C C . HIS A 1 218 ? 8.943 40.046 44.711 1.00 36.66 218 HIS A C 1
ATOM 1733 O O . HIS A 1 218 ? 8.154 40.618 45.450 1.00 36.66 218 HIS A O 1
ATOM 1739 N N . THR A 1 219 ? 9.165 38.728 44.811 1.00 44.12 219 THR A N 1
ATOM 1740 C CA . THR A 1 219 ? 9.642 38.016 46.026 1.00 44.12 219 THR A CA 1
ATOM 1741 C C . THR A 1 219 ? 9.847 36.511 45.736 1.00 44.12 219 THR A C 1
ATOM 1743 O O . THR A 1 219 ? 9.082 35.938 44.963 1.00 44.12 219 THR A O 1
ATOM 1746 N N . PRO A 1 220 ? 10.873 35.860 46.325 1.00 49.41 220 PRO A N 1
ATOM 1747 C CA . PRO A 1 220 ? 11.126 34.425 46.190 1.00 49.41 220 PRO A CA 1
ATOM 1748 C C . PRO A 1 220 ? 10.512 33.639 47.361 1.00 49.41 220 PRO A C 1
ATOM 1750 O O . PRO A 1 220 ? 10.661 34.043 48.515 1.00 49.41 220 PRO A O 1
ATOM 1753 N N . TYR A 1 221 ? 9.860 32.506 47.080 1.00 37.47 221 TYR A N 1
ATOM 1754 C CA . TYR A 1 221 ? 9.416 31.571 48.118 1.00 37.47 221 TYR A CA 1
ATOM 1755 C C . TYR A 1 221 ? 10.376 30.389 48.243 1.00 37.47 221 TYR A C 1
ATOM 1757 O O . TYR A 1 221 ? 10.905 29.864 47.263 1.00 37.47 221 TYR A O 1
ATOM 1765 N N . ARG A 1 222 ? 10.613 30.055 49.503 1.00 39.97 222 ARG A N 1
ATOM 1766 C CA . ARG A 1 222 ? 11.622 29.170 50.059 1.00 39.97 222 ARG A CA 1
ATOM 1767 C C . ARG A 1 222 ? 10.998 27.799 50.366 1.00 39.97 222 ARG A C 1
ATOM 1769 O O . ARG A 1 222 ? 9.783 27.684 50.461 1.00 39.97 222 ARG A O 1
ATOM 1776 N N . ASP A 1 223 ? 11.885 26.839 50.617 1.00 41.53 223 ASP A N 1
ATOM 1777 C CA . ASP A 1 223 ? 11.701 25.621 51.425 1.00 41.53 223 ASP A CA 1
ATOM 1778 C C . ASP A 1 223 ? 11.112 24.363 50.757 1.00 41.53 223 ASP A C 1
ATOM 1780 O O . ASP A 1 223 ? 9.920 24.259 50.496 1.00 41.53 223 ASP A O 1
ATOM 1784 N N . ALA A 1 224 ? 11.978 23.353 50.570 1.00 42.12 224 ALA A N 1
ATOM 1785 C CA . ALA A 1 224 ? 11.875 22.047 51.245 1.00 42.12 224 ALA A CA 1
ATOM 1786 C C . ALA A 1 224 ? 13.020 21.108 50.798 1.00 42.12 224 ALA A C 1
ATOM 1788 O O . ALA A 1 224 ? 12.874 20.304 49.881 1.00 42.12 224 ALA A O 1
ATOM 1789 N N . LEU A 1 225 ? 14.172 21.188 51.472 1.00 42.53 225 LEU A N 1
ATOM 1790 C CA . LEU A 1 225 ? 15.219 20.160 51.451 1.00 42.53 225 LEU A CA 1
ATOM 1791 C C . LEU A 1 225 ? 15.757 19.999 52.876 1.00 42.53 225 LEU A C 1
ATOM 1793 O O . LEU A 1 225 ? 16.515 20.847 53.337 1.00 42.53 225 LEU A O 1
ATOM 1797 N N . ASN A 1 226 ? 15.311 18.951 53.576 1.00 41.09 226 ASN A N 1
ATOM 1798 C CA . ASN A 1 226 ? 16.100 18.117 54.497 1.00 41.09 226 ASN A CA 1
ATOM 1799 C C . ASN A 1 226 ? 15.180 17.222 55.336 1.00 41.09 226 ASN A C 1
ATOM 1801 O O . ASN A 1 226 ? 14.411 17.727 56.144 1.00 41.09 226 ASN A O 1
ATOM 1805 N N . CYS A 1 227 ? 15.324 15.902 55.182 1.00 37.88 227 CYS A N 1
ATOM 1806 C CA . CYS A 1 227 ? 15.288 14.936 56.287 1.00 37.88 227 CYS A CA 1
ATOM 1807 C C . CYS A 1 227 ? 15.663 13.538 55.765 1.00 37.88 227 CYS A C 1
ATOM 1809 O O . CYS A 1 227 ? 14.807 12.741 55.401 1.00 37.88 227 CYS A O 1
ATOM 1811 N N . TYR A 1 228 ? 16.963 13.240 55.746 1.00 42.00 228 TYR A N 1
ATOM 1812 C CA . TYR A 1 228 ? 17.480 11.873 55.819 1.00 42.00 228 TYR A CA 1
ATOM 1813 C C . TYR A 1 228 ? 18.630 11.871 56.822 1.00 42.00 228 TYR A C 1
ATOM 1815 O O . TYR A 1 228 ? 19.742 12.261 56.480 1.00 42.00 228 TYR A O 1
ATOM 1823 N N . SER A 1 229 ? 18.346 11.474 58.064 1.00 44.72 229 SER A N 1
ATOM 1824 C CA . SER A 1 229 ? 19.283 10.754 58.932 1.00 44.72 229 SER A CA 1
ATOM 1825 C C . SER A 1 229 ? 18.570 10.344 60.220 1.00 44.72 229 SER A C 1
ATOM 1827 O O . SER A 1 229 ? 18.308 11.186 61.076 1.00 44.72 229 SER A O 1
ATOM 1829 N N . THR A 1 230 ? 18.321 9.047 60.388 1.00 54.00 230 THR A N 1
ATOM 1830 C CA . THR A 1 230 ? 18.267 8.458 61.727 1.00 54.00 230 THR A CA 1
ATOM 1831 C C . THR A 1 230 ? 18.881 7.070 61.670 1.00 54.00 230 THR A C 1
ATOM 1833 O O . THR A 1 230 ? 18.350 6.154 61.050 1.00 54.00 230 THR A O 1
ATOM 1836 N N . LYS A 1 231 ? 20.049 6.971 62.302 1.00 52.12 231 LYS A N 1
ATOM 1837 C CA . LYS A 1 231 ? 20.646 5.739 62.804 1.00 52.12 231 LYS A CA 1
ATOM 1838 C C . LYS A 1 231 ? 19.801 5.243 63.976 1.00 52.12 231 LYS A C 1
ATOM 1840 O O . LYS A 1 231 ? 19.484 6.067 64.830 1.00 52.12 231 LYS A O 1
ATOM 1845 N N . TYR A 1 232 ? 19.533 3.945 64.028 1.00 58.47 232 TYR A N 1
ATOM 1846 C CA . TYR A 1 232 ? 19.621 3.096 65.220 1.00 58.47 232 TYR A CA 1
ATOM 1847 C C . TYR A 1 232 ? 19.939 1.679 64.751 1.00 58.47 232 TYR A C 1
ATOM 1849 O O . TYR A 1 232 ? 19.359 1.277 63.717 1.00 58.47 232 TYR A O 1
#